Protein AF-A0A959FA44-F1 (afdb_monomer)

Solvent-accessible surface area (backbone atoms only — not comparable to full-atom values): 20453 Å² total; per-residue (Å²): 140,80,89,82,81,86,81,85,83,85,78,83,82,82,79,81,79,80,80,73,91,68,86,68,74,41,77,54,72,76,74,42,82,49,67,48,89,33,44,22,38,38,35,34,28,79,35,39,62,62,26,32,35,39,40,24,34,32,96,46,90,88,53,70,73,75,47,73,38,35,75,45,79,32,32,74,62,56,33,77,45,60,43,25,42,55,52,74,65,75,82,33,57,46,41,34,42,40,43,64,90,64,53,55,48,77,27,68,66,83,58,37,30,62,63,23,59,74,41,52,38,32,27,34,43,80,33,37,28,78,70,50,58,76,77,57,18,27,35,26,38,68,37,72,68,53,45,57,74,22,34,33,66,41,79,70,38,87,72,36,61,92,44,40,71,35,46,30,27,35,38,39,28,36,51,54,86,53,91,47,36,22,39,37,40,33,18,33,74,75,28,89,46,72,67,58,46,29,58,75,74,71,52,90,73,91,47,91,49,40,51,50,24,38,39,36,55,39,72,88,38,74,22,81,28,74,43,78,35,24,37,28,37,44,38,64,66,42,46,58,61,60,61,72,58,49,51,54,50,52,50,57,51,34,46,34,25,60,62,46,49,21,31,63,23,46,50,38,43,89,63,18,43,66,45,48,62,75,39,38,70,58,47,74,75,47,80,65,43,77,41,48,56,67,61,72,53,72,76,58,92,74,82,82,74,82,83,76,90,68,71,57,50,80,40,79,51,61,88,89,58,84,76,48,63,48,23,26,38,36,25,78,58,90,65,95,71,81,73,66,50,32,42,83,46,58,76,50,90,76,54,81,79,32,74,63,55,73,68,109

Sequence (360 aa):
MTKKHLITILFPLLTSAFGIPGLRAQQIPIQSYSVDAGGQVRLTVNSTADHYYLLKIRHQPDADFQLPTSMTLGQAGTTTLTEPMAHYPLEHYQVLEYPVSDPADSDGDGVDDITEYYNMPIQGPLNAAVPVDLNIGTAVIDSFTTFQKLSITKQHVQWSEFLDGKGYVKFIIVDFHTDQPKLYFIDSYAYDLHDDFAKAVGIDYLGDNVKKGQIIYHPTVLSNNGTLGTFTFNYSNGHGQDFEVVQKCYELLAANMPFIRNNLSYFITERNEDEYARDQALFQNSRIPILFETDLFAGIDYWGLNQAEGYGYFHQISLEEIPGARDIVLYETLPNSLPRVGGIMTSVLQTPLSHVNLRA

Nearest PDB structures (foldseek):
  7w52-assembly2_D  TM=3.987E-01  e=4.846E-01  Physarum polycephalum
  7cg5-assembly1_A  TM=4.921E-01  e=5.588E+00  Pseudobacteroides cellulosolvens ATCC 35603 = DSM 2933
  4hl7-assembly1_A  TM=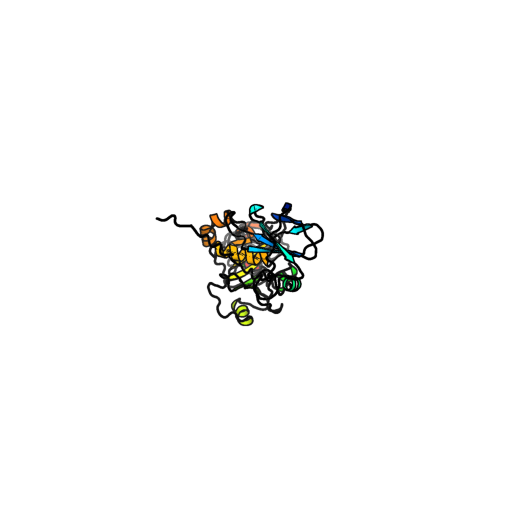3.658E-01  e=7.991E+00  Vibrio cholerae O1 biovar El Tor str. N16961

Structure (mmCIF, N/CA/C/O backbone):
data_AF-A0A959FA44-F1
#
_entry.id   AF-A0A959FA44-F1
#
loop_
_atom_site.group_PDB
_atom_site.id
_atom_site.type_symbol
_atom_site.label_atom_id
_atom_site.label_alt_id
_atom_site.label_comp_id
_atom_site.label_asym_id
_atom_site.label_entity_id
_atom_site.label_seq_id
_atom_site.pdbx_PDB_ins_code
_atom_site.Cartn_x
_atom_site.Cartn_y
_atom_site.Cartn_z
_atom_site.occupancy
_atom_site.B_iso_or_equiv
_atom_site.auth_seq_id
_atom_site.auth_comp_id
_atom_site.auth_asym_id
_atom_site.auth_atom_id
_atom_site.pdbx_PDB_model_num
ATOM 1 N N . MET A 1 1 ? -85.179 2.408 20.988 1.00 37.34 1 MET A N 1
ATOM 2 C CA . MET A 1 1 ? -84.306 1.358 20.411 1.00 37.34 1 MET A CA 1
ATOM 3 C C . MET A 1 1 ? -83.246 2.080 19.593 1.00 37.34 1 MET A C 1
ATOM 5 O O . MET A 1 1 ? -83.638 2.873 18.761 1.00 37.34 1 MET A O 1
ATOM 9 N N . THR A 1 2 ? -81.935 2.010 19.783 1.00 38.38 2 THR A N 1
ATOM 10 C CA . THR A 1 2 ? -81.033 1.197 20.612 1.00 38.38 2 THR A CA 1
ATOM 11 C C . THR A 1 2 ? -79.687 1.931 20.526 1.00 38.38 2 THR A C 1
ATOM 13 O O . THR A 1 2 ? -79.175 2.111 19.422 1.00 38.38 2 THR A O 1
ATOM 16 N N . LYS A 1 3 ? -79.128 2.396 21.651 1.00 35.56 3 LYS A N 1
ATOM 17 C CA . LYS A 1 3 ? -77.753 2.923 21.707 1.00 35.56 3 LYS A CA 1
ATOM 18 C C . LYS A 1 3 ? -76.797 1.727 21.642 1.00 35.56 3 LYS A C 1
ATOM 20 O O . LYS A 1 3 ? -76.846 0.877 22.525 1.00 35.56 3 LYS A O 1
ATOM 25 N N . LYS A 1 4 ? -75.966 1.635 20.600 1.00 40.38 4 LYS A N 1
ATOM 26 C CA . LYS A 1 4 ? -74.879 0.645 20.524 1.00 40.38 4 LYS A CA 1
ATOM 27 C C . LYS A 1 4 ? -73.722 1.116 21.409 1.00 40.38 4 LYS A C 1
ATOM 29 O O . LYS A 1 4 ? -73.229 2.226 21.235 1.00 40.38 4 LYS A O 1
ATOM 34 N N . HIS A 1 5 ? -73.328 0.283 22.366 1.00 38.44 5 HIS A N 1
ATOM 35 C CA . HIS A 1 5 ? -72.112 0.458 23.153 1.00 38.44 5 HIS A CA 1
ATOM 36 C C . HIS A 1 5 ? -70.900 -0.013 22.347 1.00 38.44 5 HIS A C 1
ATOM 38 O O . HIS A 1 5 ? -70.916 -1.092 21.759 1.00 38.44 5 HIS A O 1
ATOM 44 N N . LEU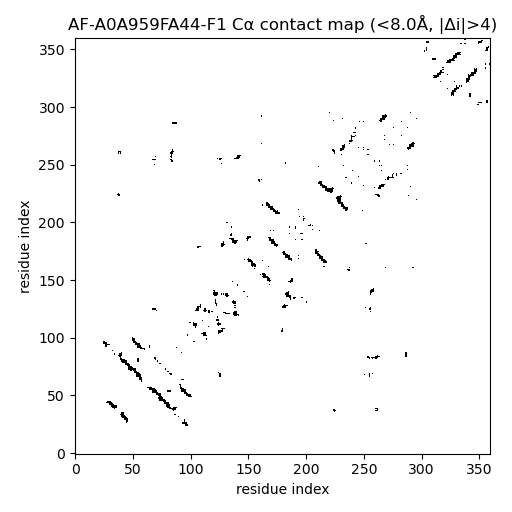 A 1 6 ? -69.874 0.833 22.316 1.00 35.03 6 LEU A N 1
ATOM 45 C CA . LEU A 1 6 ? -68.559 0.554 21.760 1.00 35.03 6 LEU A CA 1
ATOM 46 C C . LEU A 1 6 ? -67.757 -0.187 22.843 1.00 35.03 6 LEU A C 1
ATOM 48 O O . LEU A 1 6 ? -67.523 0.371 23.913 1.00 35.03 6 LEU A O 1
ATOM 52 N N . ILE A 1 7 ? -67.393 -1.445 22.597 1.00 37.88 7 ILE A N 1
ATOM 53 C CA . ILE A 1 7 ? -66.476 -2.206 23.455 1.00 37.88 7 ILE A CA 1
ATOM 54 C C . ILE A 1 7 ? -65.088 -2.091 22.826 1.00 37.88 7 ILE A C 1
ATOM 56 O O . ILE A 1 7 ? -64.843 -2.636 21.752 1.00 37.88 7 ILE A O 1
ATOM 60 N N . THR A 1 8 ? -64.193 -1.367 23.491 1.00 35.28 8 THR A N 1
ATOM 61 C CA . THR A 1 8 ? -62.767 -1.308 23.159 1.00 35.28 8 THR A CA 1
ATOM 62 C C . THR A 1 8 ? -62.079 -2.519 23.787 1.00 35.28 8 THR A C 1
ATOM 64 O O . THR A 1 8 ? -61.961 -2.591 25.008 1.00 35.28 8 THR A O 1
ATOM 67 N N . ILE A 1 9 ? -61.638 -3.477 22.969 1.00 38.91 9 ILE A N 1
ATOM 68 C CA . ILE A 1 9 ? -60.758 -4.571 23.404 1.00 38.91 9 ILE A CA 1
ATOM 69 C C . ILE A 1 9 ? -59.320 -4.123 23.138 1.00 38.91 9 ILE A C 1
ATOM 71 O O . ILE A 1 9 ? -58.907 -3.983 21.990 1.00 38.91 9 ILE A O 1
ATOM 75 N N . LEU A 1 10 ? -58.581 -3.860 24.214 1.00 34.91 10 LEU A N 1
ATOM 76 C CA . LEU A 1 10 ? -57.154 -3.557 24.189 1.00 34.91 10 LEU A CA 1
ATOM 77 C C . LEU A 1 10 ? -56.384 -4.888 24.120 1.00 34.91 10 LEU A C 1
ATOM 79 O O . LEU A 1 10 ? -56.443 -5.680 25.059 1.00 34.91 10 LEU A O 1
ATOM 83 N N . PHE A 1 11 ? -55.690 -5.150 23.014 1.00 33.44 11 PHE A N 1
ATOM 84 C CA . PHE A 1 11 ? -54.757 -6.274 22.886 1.00 33.44 11 PHE A CA 1
ATOM 85 C C . PHE A 1 11 ? -53.369 -5.809 23.358 1.00 33.44 11 PHE A C 1
ATOM 87 O O . PHE A 1 11 ? -52.845 -4.857 22.777 1.00 33.44 11 PHE A O 1
ATOM 94 N N . PRO A 1 12 ? -52.740 -6.426 24.375 1.00 38.56 12 PRO A N 1
ATOM 95 C CA . PRO A 1 12 ? -51.340 -6.161 24.659 1.00 38.56 12 PRO A CA 1
ATOM 96 C C . PRO A 1 12 ? -50.495 -6.924 23.634 1.00 38.56 12 PRO A C 1
ATOM 98 O O . PRO A 1 12 ? -50.515 -8.154 23.579 1.00 38.56 12 PRO A O 1
ATOM 101 N N . LEU A 1 13 ? -49.772 -6.186 22.792 1.00 36.34 13 LEU A N 1
ATOM 102 C CA . LEU A 1 13 ? -48.763 -6.747 21.903 1.00 36.34 13 LEU A CA 1
ATOM 103 C C . LEU A 1 13 ? -47.556 -7.143 22.769 1.00 36.34 13 LEU A C 1
ATOM 105 O O . LEU A 1 13 ? -46.791 -6.290 23.215 1.00 36.34 13 LEU A O 1
ATOM 109 N N . LEU A 1 14 ? -47.426 -8.435 23.063 1.00 38.50 14 LEU A N 1
ATOM 110 C CA . LEU A 1 14 ? -46.250 -8.998 23.719 1.00 38.50 14 LEU A CA 1
ATOM 111 C C . LEU A 1 14 ? -45.116 -9.052 22.680 1.00 38.50 14 LEU A C 1
ATOM 113 O O . LEU A 1 14 ? -45.029 -9.992 21.894 1.00 38.50 14 LEU A O 1
ATOM 117 N N . THR A 1 15 ? -44.263 -8.029 22.623 1.00 39.91 15 THR A N 1
ATOM 118 C CA . THR A 1 15 ? -43.017 -8.097 21.848 1.00 39.91 15 THR A CA 1
ATOM 119 C C . THR A 1 15 ? -41.986 -8.880 22.651 1.00 39.91 15 THR A C 1
ATOM 121 O O . THR A 1 15 ? -41.357 -8.353 23.567 1.00 39.91 15 THR A O 1
ATOM 124 N N . SER A 1 16 ? -41.825 -10.158 22.320 1.00 38.81 16 SER A N 1
ATOM 125 C CA . SER A 1 16 ? -40.693 -10.974 22.750 1.00 38.81 16 SER A CA 1
ATOM 126 C C . SER A 1 16 ? -39.418 -10.457 22.081 1.00 38.81 16 SER A C 1
ATOM 128 O O . SER A 1 16 ? -39.166 -10.741 20.910 1.00 38.81 16 SER A O 1
ATOM 130 N N . ALA A 1 17 ? -38.621 -9.687 22.819 1.00 43.84 17 ALA A N 1
ATOM 131 C CA . ALA A 1 17 ? -37.248 -9.380 22.449 1.00 43.84 17 ALA A CA 1
ATOM 132 C C . ALA A 1 17 ? -36.395 -10.642 22.651 1.00 43.84 17 ALA A C 1
ATOM 134 O O . ALA A 1 17 ? -36.001 -10.964 23.770 1.00 43.84 17 ALA A O 1
ATOM 135 N N . PHE A 1 18 ? -36.133 -11.378 21.571 1.00 42.75 18 PHE A N 1
ATOM 136 C CA . PHE A 1 18 ? -35.008 -12.308 21.535 1.00 42.75 18 PHE A CA 1
ATOM 137 C C . PHE A 1 18 ? -33.734 -11.472 21.396 1.00 42.75 18 PHE A C 1
ATOM 139 O O . PHE A 1 18 ? -33.421 -10.968 20.320 1.00 42.75 18 PHE A O 1
ATOM 146 N N . GLY A 1 19 ? -33.038 -11.269 22.514 1.00 35.12 19 GLY A N 1
ATOM 147 C CA . GLY A 1 19 ? -31.695 -10.707 22.527 1.00 35.12 19 GLY A CA 1
ATOM 148 C C . GLY A 1 19 ? -30.698 -11.745 22.023 1.00 35.12 19 GLY A C 1
ATOM 149 O O . GLY A 1 19 ? -30.486 -12.762 22.677 1.00 35.12 19 GLY A O 1
ATOM 150 N N . ILE A 1 20 ? -30.094 -11.480 20.868 1.00 40.88 20 ILE A N 1
ATOM 151 C CA . ILE A 1 20 ? -28.806 -12.060 20.486 1.00 40.88 20 ILE A CA 1
ATOM 152 C C . ILE A 1 20 ? -27.756 -11.108 21.074 1.00 40.88 20 ILE A C 1
ATOM 154 O O . ILE A 1 20 ? -27.718 -9.953 20.641 1.00 40.88 20 ILE A O 1
ATOM 158 N N . PRO A 1 21 ? -26.933 -11.507 22.059 1.00 41.16 21 PRO A N 1
ATOM 159 C CA . PRO A 1 21 ? -25.843 -10.673 22.534 1.00 41.16 21 PRO A CA 1
ATOM 160 C C . PRO A 1 21 ? -24.657 -10.866 21.584 1.00 41.16 21 PRO A C 1
ATOM 162 O O . PRO A 1 21 ? -23.680 -11.512 21.925 1.00 41.16 21 PRO A O 1
ATOM 165 N N . GLY A 1 22 ? -24.779 -10.363 20.357 1.00 44.56 22 GLY A N 1
ATOM 166 C CA . GLY A 1 22 ? -23.610 -9.993 19.570 1.00 44.56 22 GLY A CA 1
ATOM 167 C C . GLY A 1 22 ? -23.375 -8.525 19.873 1.00 44.56 22 GLY A C 1
ATOM 168 O O . GLY A 1 22 ? -24.165 -7.687 19.426 1.00 44.56 22 GLY A O 1
ATOM 169 N N . LEU A 1 23 ? -22.393 -8.217 20.719 1.00 53.59 23 LEU A N 1
ATOM 170 C CA . LEU A 1 23 ? -22.003 -6.835 20.973 1.00 53.59 23 LEU A CA 1
ATOM 171 C C . LEU A 1 23 ? -21.582 -6.232 19.632 1.00 53.59 23 LEU A C 1
ATOM 173 O O . LEU A 1 23 ? -20.620 -6.657 19.004 1.00 53.59 23 LEU A O 1
ATOM 177 N N . ARG A 1 24 ? -22.397 -5.297 19.144 1.00 62.66 24 ARG A N 1
ATOM 178 C CA . ARG A 1 24 ? -22.134 -4.585 17.899 1.00 62.66 24 ARG A CA 1
ATOM 179 C C . ARG A 1 24 ? -20.965 -3.644 18.130 1.00 62.66 24 ARG A C 1
ATOM 181 O O . ARG A 1 24 ? -20.962 -2.950 19.144 1.00 62.66 24 ARG A O 1
ATOM 188 N N . ALA A 1 25 ? -20.051 -3.593 17.164 1.00 79.75 25 ALA A N 1
ATOM 189 C CA . ALA A 1 25 ? -19.050 -2.543 17.027 1.00 79.75 25 ALA A CA 1
ATOM 190 C C . ALA A 1 25 ? -19.606 -1.192 17.499 1.00 79.75 25 ALA A C 1
ATOM 192 O O . ALA A 1 25 ? -20.664 -0.756 17.021 1.00 79.75 25 ALA A O 1
ATOM 193 N N . GLN A 1 26 ? -18.930 -0.538 18.441 1.00 89.12 26 GLN A N 1
ATOM 194 C CA . GLN A 1 26 ? -19.386 0.752 18.942 1.00 89.12 26 GLN A CA 1
ATOM 195 C C . GLN A 1 26 ? -18.685 1.864 18.168 1.00 89.12 26 GLN A C 1
ATOM 197 O O . GLN A 1 26 ? -17.468 2.011 18.238 1.00 89.12 26 GLN A O 1
ATOM 202 N N . GLN A 1 27 ? -19.447 2.683 17.438 1.00 95.56 27 GLN A N 1
ATOM 203 C CA . GLN A 1 27 ? -18.886 3.915 16.892 1.00 95.56 27 GLN A CA 1
ATOM 204 C C . GLN A 1 27 ? -18.549 4.870 18.040 1.00 95.56 27 GLN A C 1
ATOM 206 O O . GLN A 1 27 ? -19.412 5.186 18.865 1.00 95.56 27 GLN A O 1
ATOM 211 N N . ILE A 1 28 ? -17.317 5.376 18.047 1.00 97.19 28 ILE A N 1
ATOM 212 C CA . ILE A 1 28 ? -16.846 6.332 19.051 1.00 97.19 28 ILE A CA 1
ATOM 213 C C . ILE A 1 28 ? -16.530 7.701 18.432 1.00 97.19 28 ILE A C 1
ATOM 215 O O . ILE A 1 28 ? -16.162 7.794 17.258 1.00 97.19 28 ILE A O 1
ATOM 219 N N . PRO A 1 29 ? -16.683 8.797 19.197 1.00 97.81 29 PRO A N 1
ATOM 220 C CA . PRO A 1 29 ? -16.406 10.137 18.699 1.00 97.81 29 PRO A CA 1
ATOM 221 C C . PRO A 1 29 ? -14.902 10.408 18.564 1.00 97.81 29 PRO A C 1
ATOM 223 O O . PRO A 1 29 ? -14.131 10.232 19.513 1.00 97.81 29 PRO A O 1
ATOM 226 N N . ILE A 1 30 ? -14.513 10.949 17.408 1.00 98.56 30 ILE A N 1
ATOM 227 C CA . ILE A 1 30 ? -13.183 11.515 17.164 1.00 98.56 30 ILE A CA 1
ATOM 228 C C . ILE A 1 30 ? -13.047 12.818 17.968 1.00 98.56 30 ILE A C 1
ATOM 230 O O . ILE A 1 30 ? -13.820 13.753 17.774 1.00 98.56 30 ILE A O 1
ATOM 234 N N . GLN A 1 31 ? -12.068 12.879 18.873 1.00 98.38 31 GLN A N 1
ATOM 235 C CA . GLN A 1 31 ? -11.817 14.033 19.749 1.00 98.38 31 GLN A CA 1
ATOM 236 C C . GLN A 1 31 ? -11.011 15.129 19.050 1.00 98.38 31 GLN A C 1
ATOM 238 O O . GLN A 1 31 ? -11.236 16.316 19.275 1.00 98.38 31 GLN A O 1
ATOM 243 N N . SER A 1 32 ? -10.051 14.738 18.211 1.00 98.38 32 SER A N 1
ATOM 244 C CA . SER A 1 32 ? -9.231 15.678 17.448 1.00 98.38 32 SER A CA 1
ATOM 245 C C . SER A 1 32 ? -8.848 15.108 16.095 1.00 98.38 32 SER A C 1
ATOM 247 O O . SER A 1 32 ? -8.597 13.910 15.980 1.00 98.38 32 SER A O 1
ATOM 249 N N . TYR A 1 33 ? -8.702 16.001 15.123 1.00 98.69 33 TYR A N 1
ATOM 250 C CA . TYR A 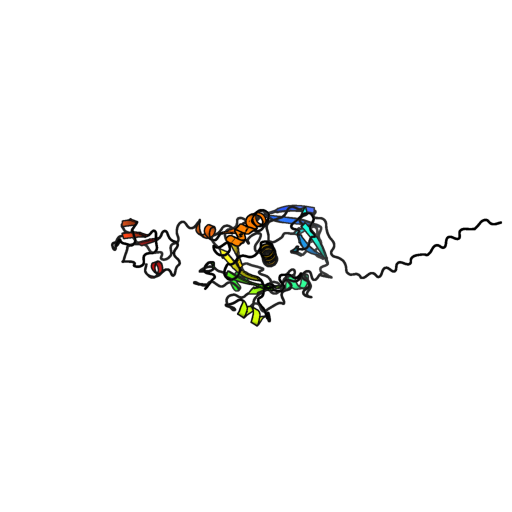1 33 ? -8.196 15.726 13.787 1.00 98.69 33 TYR A CA 1
ATOM 251 C C . TYR A 1 33 ? -6.966 16.595 13.530 1.00 98.69 33 TYR A C 1
ATOM 253 O O . TYR A 1 33 ? -7.005 17.810 13.739 1.00 98.69 33 TYR A O 1
ATOM 261 N N . SER A 1 34 ? -5.887 15.986 13.060 1.00 98.69 34 SER A N 1
ATOM 262 C CA . SER A 1 34 ? -4.752 16.693 12.476 1.00 98.69 34 SER A CA 1
ATOM 263 C C . SER A 1 34 ? -4.113 15.854 11.373 1.00 98.69 34 SER A C 1
ATOM 265 O O . SER A 1 34 ? -4.466 14.693 11.175 1.00 98.69 34 SER A O 1
ATOM 267 N N . VAL A 1 35 ? -3.191 16.457 10.629 1.00 98.38 35 VAL A N 1
ATOM 268 C CA . VAL A 1 35 ? -2.411 15.795 9.580 1.00 98.38 35 VAL A CA 1
ATOM 269 C C . VAL A 1 35 ? -0.947 15.867 9.991 1.00 98.38 35 VAL A C 1
ATOM 271 O O . VAL A 1 35 ? -0.487 16.921 10.438 1.00 98.38 35 VAL A O 1
ATOM 274 N N . ASP A 1 36 ? -0.229 14.750 9.907 1.00 97.12 36 ASP A N 1
ATOM 275 C CA . ASP A 1 36 ? 1.196 14.725 10.225 1.00 97.12 36 ASP A CA 1
ATOM 276 C C . ASP A 1 36 ? 2.074 15.208 9.059 1.00 97.12 36 ASP A C 1
ATOM 278 O O . ASP A 1 36 ? 1.601 15.507 7.964 1.00 97.12 36 ASP A O 1
ATOM 282 N N . ALA A 1 37 ? 3.385 15.305 9.298 1.00 93.69 37 ALA A N 1
ATOM 283 C CA . ALA A 1 37 ? 4.336 15.780 8.293 1.00 93.69 37 ALA A CA 1
ATOM 284 C C . ALA A 1 37 ? 4.424 14.880 7.044 1.00 93.69 37 ALA A C 1
ATOM 286 O O . ALA A 1 37 ? 4.897 15.344 6.013 1.00 93.69 37 ALA A O 1
ATOM 287 N N . GLY A 1 38 ? 3.980 13.620 7.133 1.00 92.50 38 GLY A N 1
ATOM 288 C CA . GLY A 1 38 ? 3.923 12.687 6.009 1.00 92.50 38 GLY A CA 1
ATOM 289 C C . GLY A 1 38 ? 2.604 12.739 5.235 1.00 92.50 38 GLY A C 1
ATOM 290 O O . GLY A 1 38 ? 2.431 11.984 4.281 1.00 92.50 38 GLY A O 1
ATOM 291 N N . GLY A 1 39 ? 1.667 13.607 5.629 1.00 96.81 39 GLY A N 1
ATOM 292 C CA . GLY A 1 39 ? 0.360 13.753 4.987 1.00 96.81 39 GLY A CA 1
ATOM 293 C C . GLY A 1 39 ? -0.698 12.757 5.470 1.00 96.81 39 GLY A C 1
ATOM 294 O O . GLY A 1 39 ? -1.798 12.741 4.911 1.00 96.81 39 GLY A O 1
ATOM 295 N N . GLN A 1 40 ? -0.399 11.956 6.497 1.00 98.00 40 GLN A N 1
ATOM 296 C CA . GLN A 1 40 ? -1.331 10.985 7.068 1.00 98.00 40 GLN A CA 1
ATOM 297 C C . GLN A 1 40 ? -2.217 11.635 8.130 1.00 98.00 40 GLN A C 1
ATOM 299 O O . GLN A 1 40 ? -1.811 12.565 8.834 1.00 98.00 40 GLN A O 1
ATOM 304 N N . VAL A 1 41 ? -3.429 11.108 8.287 1.00 98.56 41 VAL A N 1
ATOM 305 C CA . VAL A 1 41 ? -4.350 11.561 9.330 1.00 98.56 41 VAL A CA 1
ATOM 306 C C . VAL A 1 41 ? -3.855 11.167 10.724 1.00 98.56 41 VAL A C 1
ATOM 308 O O . VAL A 1 41 ? -3.255 10.110 10.920 1.00 98.56 41 VAL A O 1
ATOM 311 N N . ARG A 1 42 ? -4.135 12.005 11.718 1.00 98.62 42 ARG A N 1
ATOM 312 C CA . ARG A 1 42 ? -3.940 11.744 13.145 1.00 98.62 42 ARG A CA 1
ATOM 313 C C . ARG A 1 42 ? -5.259 12.019 13.854 1.00 98.62 42 ARG A C 1
ATOM 315 O O . ARG A 1 42 ? -5.648 13.173 14.045 1.00 98.62 42 ARG A O 1
ATOM 322 N N . LEU A 1 43 ? -5.950 10.951 14.232 1.00 98.81 43 LEU A N 1
ATOM 323 C CA . LEU A 1 43 ? -7.226 11.021 14.937 1.00 98.81 43 LEU A CA 1
ATOM 324 C C . LEU A 1 43 ? -7.009 10.641 16.393 1.00 98.81 43 LEU A C 1
ATOM 326 O O . LEU A 1 43 ? -6.513 9.555 16.664 1.00 98.81 43 LEU A O 1
ATOM 330 N N . THR A 1 44 ? -7.383 11.498 17.337 1.00 98.69 44 THR A N 1
ATOM 331 C CA . THR A 1 44 ? -7.359 11.118 18.758 1.00 98.69 44 THR A CA 1
ATOM 332 C C . THR A 1 44 ? -8.746 10.681 19.185 1.00 98.69 44 THR A C 1
ATOM 334 O O . THR A 1 44 ? -9.722 11.386 18.927 1.00 98.69 44 THR A O 1
ATOM 337 N N . VAL A 1 45 ? -8.829 9.548 19.873 1.00 98.62 45 VAL A N 1
ATOM 338 C CA . VAL A 1 45 ? -10.060 9.024 20.470 1.00 98.62 45 VAL A CA 1
ATOM 339 C C . VAL A 1 45 ? -9.849 8.755 21.954 1.00 98.62 45 VAL A C 1
ATOM 341 O O . VAL A 1 45 ? -8.721 8.509 22.384 1.00 98.62 45 VAL A O 1
ATOM 344 N N . ASN A 1 46 ? -10.926 8.808 22.740 1.00 98.25 46 ASN A N 1
ATOM 345 C CA . ASN A 1 46 ? -10.892 8.267 24.099 1.00 98.25 46 ASN A CA 1
ATOM 346 C C . ASN A 1 46 ? -10.720 6.752 24.011 1.00 98.25 46 ASN A C 1
ATOM 348 O O . ASN A 1 46 ? -11.311 6.132 23.131 1.00 98.25 46 ASN A O 1
ATOM 352 N N . SER A 1 47 ? -9.908 6.179 24.893 1.00 98.00 47 SER A N 1
ATOM 353 C CA . SER A 1 47 ? -9.538 4.773 24.794 1.00 98.00 47 SER A CA 1
ATOM 354 C C . SER A 1 47 ? -9.166 4.129 26.123 1.00 98.00 47 SER A C 1
ATOM 356 O O . SER A 1 47 ? -8.734 4.788 27.076 1.00 98.00 47 SER A O 1
ATOM 358 N N . THR A 1 48 ? -9.250 2.802 26.152 1.00 98.00 48 THR A N 1
ATOM 359 C CA . THR A 1 48 ? -8.637 1.950 27.179 1.00 98.00 48 THR A CA 1
ATOM 360 C C . THR A 1 48 ? -7.721 0.909 26.537 1.00 98.00 48 THR A C 1
ATOM 362 O O . THR A 1 48 ? -7.763 0.710 25.326 1.00 98.00 48 THR A O 1
ATOM 365 N N . ALA A 1 49 ? -6.895 0.244 27.351 1.00 98.00 49 ALA A N 1
ATOM 366 C CA . ALA A 1 49 ? -6.052 -0.867 26.898 1.00 98.00 49 ALA A CA 1
ATOM 367 C C . ALA A 1 49 ? -6.833 -2.177 26.664 1.00 98.00 49 ALA A C 1
ATOM 369 O O . ALA A 1 49 ? -6.290 -3.113 26.092 1.00 98.00 49 ALA A O 1
ATOM 370 N N . ASP A 1 50 ? -8.099 -2.235 27.087 1.00 97.94 50 ASP A N 1
ATOM 371 C CA . ASP A 1 50 ? -8.965 -3.412 26.937 1.00 97.94 50 ASP A CA 1
ATOM 372 C C . ASP A 1 50 ? -9.705 -3.431 25.590 1.00 97.94 50 ASP A C 1
ATOM 374 O O . ASP A 1 50 ? -10.505 -4.331 25.341 1.00 97.94 50 ASP A O 1
ATOM 378 N N . HIS A 1 51 ? -9.463 -2.436 24.731 1.00 98.38 51 HIS A N 1
ATOM 379 C CA . HIS A 1 51 ? -10.107 -2.289 23.430 1.00 98.38 51 HIS A CA 1
ATOM 380 C C . HIS A 1 51 ? -9.082 -2.061 22.323 1.00 98.38 51 HIS A C 1
ATOM 382 O O . HIS A 1 51 ? -7.980 -1.557 22.552 1.00 98.38 51 HIS A O 1
ATOM 388 N N . TYR A 1 52 ? -9.486 -2.382 21.103 1.00 98.44 52 TYR A N 1
ATOM 389 C CA . TYR A 1 52 ? -8.809 -1.986 19.880 1.00 98.44 52 TYR A CA 1
ATOM 390 C C . TYR A 1 52 ? -9.789 -1.248 18.968 1.00 98.44 52 TYR A C 1
ATOM 392 O O . TYR A 1 52 ? -11.006 -1.278 19.168 1.00 98.44 52 TYR A O 1
ATOM 400 N N . TYR A 1 53 ? -9.237 -0.540 17.989 1.00 98.56 53 TYR A N 1
ATOM 401 C CA . TYR A 1 53 ? -10.000 0.364 17.143 1.00 98.56 53 TYR A CA 1
ATOM 402 C C . TYR A 1 53 ? -9.728 0.070 15.681 1.00 98.56 53 TYR A C 1
ATOM 404 O O . TYR A 1 53 ? -8.570 -0.064 15.281 1.00 98.56 53 TYR A O 1
ATOM 412 N N . LEU A 1 54 ? -10.795 0.043 14.891 1.00 98.31 54 LEU A N 1
ATOM 413 C CA . LEU A 1 54 ? -10.716 0.041 13.440 1.00 98.31 54 LEU A CA 1
ATOM 414 C C . LEU A 1 54 ? -11.027 1.432 12.919 1.00 98.31 54 LEU A C 1
ATOM 416 O O . LEU A 1 54 ? -12.048 2.036 13.270 1.00 98.31 54 LEU A O 1
ATOM 420 N N . LEU A 1 55 ? -10.152 1.922 12.052 1.00 98.50 55 LEU A N 1
ATOM 421 C CA . LEU A 1 55 ? -10.397 3.123 11.277 1.00 98.50 55 LEU A CA 1
ATOM 422 C C . LEU A 1 55 ? -11.025 2.720 9.947 1.00 98.50 55 LEU A C 1
ATOM 424 O O . LEU A 1 55 ? -10.427 1.961 9.185 1.00 98.50 55 LEU A O 1
ATOM 428 N N . LYS A 1 56 ? -12.223 3.234 9.671 1.00 97.88 56 LYS A N 1
ATOM 429 C CA . LYS A 1 56 ? -12.907 3.071 8.390 1.00 97.88 56 LYS A CA 1
ATOM 430 C C . LYS A 1 56 ? -12.991 4.392 7.646 1.00 97.88 56 LYS A C 1
ATOM 432 O O . LYS A 1 56 ? -13.147 5.449 8.266 1.00 97.88 56 LYS A O 1
ATOM 437 N N . ILE A 1 57 ? -12.963 4.311 6.320 1.00 97.06 57 ILE A N 1
ATOM 438 C CA . ILE A 1 57 ? -13.131 5.455 5.429 1.00 97.06 57 ILE A CA 1
ATOM 439 C C . ILE A 1 57 ? -14.314 5.287 4.479 1.00 97.06 57 ILE A C 1
ATOM 441 O O . ILE A 1 57 ? -14.849 4.193 4.280 1.00 97.06 57 ILE A O 1
ATOM 445 N N . ARG A 1 58 ? -14.697 6.409 3.873 1.00 96.12 58 ARG A N 1
ATOM 446 C CA . ARG A 1 58 ? -15.584 6.497 2.710 1.00 96.12 58 ARG A CA 1
ATOM 447 C C . ARG A 1 58 ? -15.013 7.502 1.716 1.00 96.12 58 ARG A C 1
ATOM 449 O O . ARG A 1 58 ? -14.437 8.505 2.127 1.00 96.12 58 ARG A O 1
ATOM 456 N N . HIS A 1 59 ? -15.190 7.286 0.417 1.00 94.69 59 HIS A N 1
ATOM 457 C CA . HIS A 1 59 ? -14.670 8.227 -0.590 1.00 94.69 59 HIS A CA 1
ATOM 458 C C . HIS A 1 59 ? -15.568 9.440 -0.806 1.00 94.69 59 HIS A C 1
ATOM 460 O O . HIS A 1 59 ? -15.074 10.494 -1.187 1.00 94.69 59 HIS A O 1
ATOM 466 N N . GLN A 1 60 ? -16.874 9.295 -0.569 1.00 92.50 60 GLN A N 1
ATOM 467 C CA . GLN A 1 60 ? -17.869 10.347 -0.770 1.00 92.50 60 GLN A CA 1
ATOM 468 C C . GLN A 1 60 ? -18.632 10.612 0.537 1.00 92.50 60 GLN A C 1
ATOM 470 O O . GLN A 1 60 ? -18.921 9.651 1.256 1.00 92.50 60 GLN A O 1
ATOM 475 N N . PRO A 1 61 ? -19.007 11.868 0.849 1.00 89.25 61 PRO A N 1
ATOM 476 C CA . PRO A 1 61 ? -19.702 12.212 2.096 1.00 89.25 61 PRO A CA 1
ATOM 477 C C . PRO A 1 61 ? -21.053 11.517 2.310 1.00 89.25 61 PRO A C 1
ATOM 479 O O . PRO A 1 61 ? -21.498 11.396 3.450 1.00 89.25 61 PRO A O 1
ATOM 482 N N . ASP A 1 62 ? -21.693 11.044 1.242 1.00 91.12 62 ASP A N 1
ATOM 483 C CA . ASP A 1 62 ? -22.991 10.357 1.301 1.00 91.12 62 ASP A CA 1
ATOM 484 C C . ASP A 1 62 ? -22.868 8.826 1.201 1.00 91.12 62 ASP A C 1
ATOM 486 O O . ASP A 1 62 ? -23.875 8.122 1.232 1.00 91.12 62 ASP A O 1
ATOM 490 N N . ALA A 1 63 ? -21.646 8.298 1.080 1.00 93.44 63 ALA A N 1
ATOM 491 C CA . ALA A 1 63 ? -21.399 6.863 1.018 1.00 93.44 63 ALA A CA 1
ATOM 492 C C . ALA A 1 63 ? -21.303 6.229 2.416 1.00 93.44 63 ALA A C 1
ATOM 494 O O . ALA A 1 63 ? -20.996 6.892 3.417 1.00 93.44 63 ALA A O 1
ATOM 495 N N . ASP A 1 64 ? -21.519 4.916 2.458 1.00 93.56 64 ASP A N 1
ATOM 496 C CA . ASP A 1 64 ? -21.306 4.101 3.649 1.00 93.56 64 ASP A CA 1
ATOM 497 C C . ASP A 1 64 ? -19.809 3.957 3.966 1.00 93.56 64 ASP A C 1
ATOM 499 O O . ASP A 1 64 ? -18.956 3.901 3.077 1.00 93.56 64 ASP A O 1
ATOM 503 N N . PHE A 1 65 ? -19.484 3.835 5.253 1.00 94.00 65 PHE A N 1
ATOM 504 C CA . PHE A 1 65 ? -18.136 3.513 5.722 1.00 94.00 65 PHE A CA 1
ATOM 505 C C . PHE A 1 65 ? -17.860 2.023 5.538 1.00 94.00 65 PHE A C 1
ATOM 507 O O . PHE A 1 65 ? -18.050 1.217 6.453 1.00 94.00 65 PHE A O 1
ATOM 514 N N . GLN A 1 66 ? -17.447 1.639 4.336 1.00 87.12 66 GLN A N 1
ATOM 515 C CA . GLN A 1 66 ? -17.238 0.233 3.995 1.00 87.12 66 GLN A CA 1
ATOM 516 C C . GLN A 1 66 ? -15.792 -0.213 4.207 1.00 87.12 66 GLN A C 1
ATOM 518 O 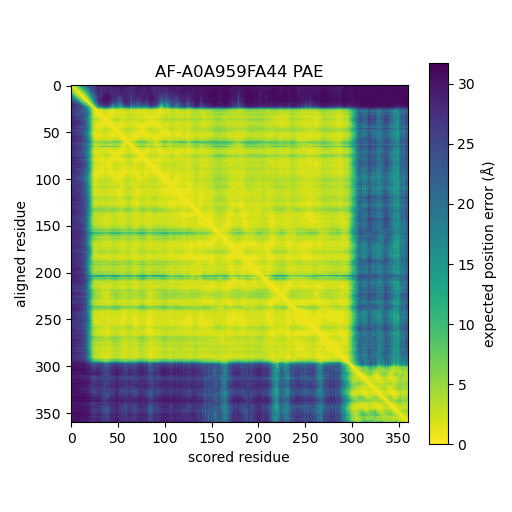O . GLN A 1 66 ? -15.587 -1.341 4.641 1.00 87.12 66 GLN A O 1
ATOM 523 N N . LEU A 1 67 ? -14.817 0.680 4.031 1.00 92.81 67 LEU A N 1
ATOM 524 C CA . LEU A 1 67 ? -13.409 0.309 3.887 1.00 92.81 67 LEU A CA 1
ATOM 525 C C . LEU A 1 67 ? -12.630 0.477 5.195 1.00 92.81 67 LEU A C 1
ATOM 527 O O . LEU A 1 67 ? -12.373 1.620 5.583 1.00 92.81 67 LEU A O 1
ATOM 531 N N . PRO A 1 68 ? -12.251 -0.607 5.893 1.00 95.75 68 PRO A N 1
ATOM 532 C CA . PRO A 1 68 ? -11.282 -0.512 6.972 1.00 95.75 68 PRO A CA 1
ATOM 533 C C . PRO A 1 68 ? -9.886 -0.237 6.396 1.00 95.75 68 PRO A C 1
ATOM 535 O O . PRO A 1 68 ? -9.466 -0.855 5.423 1.00 95.75 68 PRO A O 1
ATOM 538 N N . THR A 1 69 ? -9.165 0.712 6.985 1.00 97.06 69 THR A N 1
ATOM 539 C CA . THR A 1 69 ? -7.837 1.136 6.508 1.00 97.06 69 THR A CA 1
ATOM 540 C C . THR A 1 69 ? -6.717 0.803 7.477 1.00 97.06 69 THR A C 1
ATOM 542 O O . THR A 1 69 ? -5.553 0.775 7.082 1.00 97.06 69 THR A O 1
ATOM 545 N N . SER A 1 70 ? -7.044 0.626 8.756 1.00 98.00 70 SER A N 1
ATOM 546 C CA . SER A 1 70 ? -6.080 0.274 9.794 1.00 98.00 70 SER A CA 1
ATOM 547 C C . SER A 1 70 ? -6.767 -0.224 11.063 1.00 98.00 70 SER A C 1
ATOM 549 O O . SER A 1 70 ? -7.918 0.115 11.354 1.00 98.00 70 SER A O 1
ATOM 551 N N . MET A 1 71 ? -6.001 -0.987 11.838 1.00 98.12 71 MET A N 1
ATOM 552 C CA . MET A 1 71 ? -6.303 -1.394 13.205 1.00 98.12 71 MET A CA 1
ATOM 553 C C . MET A 1 71 ? -5.286 -0.760 14.159 1.00 98.12 71 MET A C 1
ATOM 555 O O . MET A 1 71 ? -4.119 -0.572 13.813 1.00 98.12 71 MET A O 1
ATOM 559 N N . THR A 1 72 ? -5.700 -0.407 15.374 1.00 98.50 72 THR A N 1
ATOM 560 C CA . THR A 1 72 ? -4.792 0.090 16.418 1.00 98.50 72 THR A CA 1
ATOM 561 C C . THR A 1 72 ? -5.218 -0.426 17.786 1.00 98.50 72 THR A C 1
ATOM 563 O O . THR A 1 72 ? -6.374 -0.268 18.177 1.00 98.50 72 THR A O 1
ATOM 566 N N . LEU A 1 73 ? -4.281 -1.012 18.535 1.00 98.56 73 LEU A N 1
ATOM 567 C CA . LEU A 1 73 ? -4.507 -1.394 19.930 1.00 98.56 73 LEU A CA 1
ATOM 568 C C . LEU A 1 73 ? -4.637 -0.152 20.815 1.00 98.56 73 LEU A C 1
ATOM 570 O O . LEU A 1 73 ? -3.899 0.823 20.659 1.00 98.56 73 LEU A O 1
ATOM 574 N N . GLY A 1 74 ? -5.569 -0.196 21.759 1.00 98.25 74 GLY A N 1
ATOM 575 C CA . GLY A 1 74 ? -5.807 0.902 22.674 1.00 98.25 74 GLY A CA 1
ATOM 576 C C . GLY A 1 74 ? -4.761 1.060 23.764 1.00 98.25 74 GLY A C 1
ATOM 577 O O . GLY A 1 74 ? -4.080 0.123 24.174 1.00 98.25 74 GLY A O 1
ATOM 578 N N . GLN A 1 75 ? -4.684 2.279 24.288 1.00 98.00 75 GLN A N 1
ATOM 579 C CA . GLN A 1 75 ? -3.957 2.601 25.513 1.00 98.00 75 GLN A CA 1
ATOM 580 C C . GLN A 1 75 ? -4.852 3.369 26.491 1.00 98.00 75 GLN A C 1
ATOM 582 O O . GLN A 1 75 ? -5.919 3.868 26.130 1.00 98.00 75 GLN A O 1
ATOM 587 N N . ALA A 1 76 ? -4.430 3.472 27.752 1.00 98.00 76 ALA A N 1
ATOM 588 C CA . ALA A 1 76 ? -5.195 4.181 28.773 1.00 98.00 76 ALA A CA 1
ATOM 589 C C . ALA A 1 76 ? -5.359 5.678 28.442 1.00 98.00 76 ALA A C 1
ATOM 591 O O . ALA A 1 76 ? -4.386 6.379 28.159 1.00 98.00 76 ALA A O 1
ATOM 592 N N . GLY A 1 77 ? -6.592 6.179 28.541 1.00 97.94 77 GLY A N 1
ATOM 593 C CA . GLY A 1 77 ? -6.926 7.586 28.342 1.00 97.94 77 GLY A CA 1
ATOM 594 C C . GLY A 1 77 ? -7.289 7.882 26.894 1.00 97.94 77 GLY A C 1
ATOM 595 O O . GLY A 1 77 ? -8.469 7.968 26.569 1.00 97.94 77 GLY A O 1
ATOM 596 N N . THR A 1 78 ? -6.286 8.062 26.035 1.00 98.31 78 THR A N 1
ATOM 597 C CA . THR A 1 78 ? -6.497 8.407 24.622 1.00 98.31 78 THR A CA 1
ATOM 598 C C . THR A 1 78 ? -5.519 7.693 23.702 1.00 98.31 78 THR A C 1
ATOM 600 O O . THR A 1 78 ? -4.334 7.598 24.026 1.00 98.31 78 THR A O 1
ATOM 603 N N . THR A 1 79 ? -5.984 7.286 22.523 1.00 98.62 79 THR A N 1
ATOM 604 C CA . THR A 1 79 ? -5.182 6.632 21.478 1.00 98.62 79 THR A CA 1
ATOM 605 C C . THR A 1 79 ? -5.184 7.503 20.229 1.00 98.62 79 THR A C 1
ATOM 607 O O . THR A 1 79 ? -6.208 8.096 19.887 1.00 98.62 79 THR A O 1
ATOM 610 N N . THR A 1 80 ? -4.037 7.598 19.554 1.00 98.56 80 THR A N 1
ATOM 611 C CA . THR A 1 80 ? -3.940 8.243 18.241 1.00 98.56 80 THR A CA 1
ATOM 612 C C . THR A 1 80 ? -3.984 7.189 17.142 1.00 98.56 80 THR A C 1
ATOM 614 O O . THR A 1 80 ? -3.097 6.344 17.070 1.00 98.56 80 THR A O 1
ATOM 617 N N . LEU A 1 81 ? -4.989 7.280 16.280 1.00 98.56 81 LEU A N 1
ATOM 618 C CA . LEU A 1 81 ? -5.196 6.437 15.108 1.00 98.56 81 LEU A CA 1
ATOM 619 C C . LEU A 1 81 ? -4.658 7.137 13.855 1.00 98.56 81 LEU A C 1
ATOM 621 O O . LEU A 1 81 ? -4.677 8.370 13.756 1.00 98.56 81 LEU A O 1
ATOM 625 N N . THR A 1 82 ? -4.194 6.345 12.895 1.00 98.31 82 THR A N 1
ATOM 626 C CA . THR A 1 82 ? -3.730 6.797 11.577 1.00 98.31 82 THR A CA 1
ATOM 627 C C . THR A 1 82 ? -4.015 5.721 10.530 1.00 98.31 82 THR A C 1
ATOM 629 O O . THR A 1 82 ? -4.387 4.607 10.888 1.00 98.31 82 THR A O 1
ATOM 632 N N . GLU A 1 83 ? -3.834 6.028 9.250 1.00 97.12 83 GLU A N 1
ATOM 633 C CA . GLU A 1 83 ? -3.998 5.097 8.128 1.00 97.12 83 GLU A CA 1
ATOM 634 C C . GLU A 1 83 ? -2.779 5.174 7.198 1.00 97.12 83 GLU A C 1
ATOM 636 O O . GLU A 1 83 ? -2.114 6.208 7.189 1.00 97.12 83 GLU A O 1
ATOM 641 N N . PRO A 1 84 ? -2.474 4.148 6.386 1.00 96.69 84 PRO A N 1
ATOM 642 C CA . PRO A 1 84 ? -1.234 4.080 5.604 1.00 96.69 84 PRO A CA 1
ATOM 643 C C . PRO A 1 84 ? -1.160 5.047 4.410 1.00 96.69 84 PRO A C 1
ATOM 645 O O . PRO A 1 84 ? -0.108 5.132 3.783 1.00 96.69 84 PRO A O 1
ATOM 648 N N . MET A 1 85 ? -2.230 5.777 4.090 1.00 97.31 85 MET A N 1
ATOM 649 C CA . MET A 1 85 ? -2.356 6.641 2.906 1.00 97.31 85 MET A CA 1
ATOM 650 C C . MET A 1 85 ? -2.478 8.127 3.278 1.00 97.31 85 MET A C 1
ATOM 652 O O . MET A 1 85 ? -2.577 8.486 4.453 1.00 97.31 85 MET A O 1
ATOM 656 N N . ALA A 1 86 ? -2.492 8.997 2.265 1.00 97.31 86 ALA A N 1
ATOM 657 C CA . ALA A 1 86 ? -2.849 10.402 2.423 1.00 97.31 86 ALA A CA 1
ATOM 658 C C . ALA A 1 86 ? -4.244 10.559 3.052 1.00 97.31 86 ALA A C 1
ATOM 660 O O . ALA A 1 86 ? -5.173 9.793 2.761 1.00 97.31 86 ALA A O 1
ATOM 661 N N . HIS A 1 87 ? -4.372 11.569 3.910 1.00 98.00 87 HIS A N 1
ATOM 662 C CA . HIS A 1 87 ? -5.607 11.853 4.628 1.00 98.00 87 HIS A CA 1
ATOM 663 C C . HIS A 1 87 ? -6.770 12.245 3.702 1.00 98.00 87 HIS A C 1
ATOM 665 O O . HIS A 1 87 ? -6.587 12.884 2.666 1.00 98.00 87 HIS A O 1
ATOM 671 N N . TYR A 1 88 ? -7.981 11.937 4.150 1.00 97.56 88 TYR A N 1
ATOM 672 C CA . TYR A 1 88 ? -9.216 12.592 3.738 1.00 97.56 88 TYR A CA 1
ATOM 673 C C . TYR A 1 88 ? -9.608 13.692 4.740 1.00 97.56 88 TYR A C 1
ATOM 675 O O . TYR A 1 88 ? -9.046 13.764 5.832 1.00 97.56 88 TYR A O 1
ATOM 683 N N . PRO A 1 89 ? -10.590 14.552 4.423 1.00 97.31 89 PRO A N 1
ATOM 684 C CA . PRO A 1 89 ? -11.251 15.388 5.424 1.00 97.31 89 PRO A CA 1
ATOM 685 C C . PRO A 1 89 ? -11.912 14.563 6.547 1.00 97.31 89 PRO A C 1
ATOM 687 O O . PRO A 1 89 ? -12.261 13.398 6.357 1.00 97.31 89 PRO A O 1
ATOM 690 N N . LEU A 1 90 ? -12.116 15.168 7.723 1.00 97.56 90 LEU A N 1
ATOM 691 C CA . LEU A 1 90 ? -12.612 14.487 8.931 1.00 97.56 90 LEU A CA 1
ATOM 692 C C . LEU A 1 90 ? -13.919 13.703 8.704 1.00 97.56 90 LEU A C 1
ATOM 694 O O . LEU A 1 90 ? -14.079 12.598 9.215 1.00 97.56 90 LEU A O 1
ATOM 698 N N . GLU A 1 91 ? -14.852 14.252 7.933 1.00 97.00 91 GLU A N 1
ATOM 699 C CA . GLU A 1 91 ? -16.157 13.655 7.644 1.00 97.00 91 GLU A CA 1
ATOM 700 C C . GLU A 1 91 ? -16.085 12.346 6.843 1.00 97.00 91 GLU A C 1
ATOM 702 O O . GLU A 1 91 ? -17.095 11.652 6.709 1.00 97.00 91 GLU A O 1
ATOM 707 N N . HIS A 1 92 ? -14.909 11.986 6.330 1.00 97.94 92 HIS A N 1
ATOM 708 C CA . HIS A 1 92 ? -14.658 10.724 5.643 1.00 97.94 92 HIS A CA 1
ATOM 709 C C . HIS A 1 92 ? -14.179 9.611 6.574 1.00 97.94 92 HIS A C 1
ATOM 711 O O . HIS A 1 92 ? -13.961 8.505 6.088 1.00 97.94 92 HIS A O 1
ATOM 717 N N . TYR A 1 93 ? -14.072 9.855 7.886 1.00 98.25 93 TYR A N 1
ATOM 718 C CA . TYR A 1 93 ? -13.634 8.856 8.863 1.00 98.25 93 TYR A CA 1
ATOM 719 C C . TYR A 1 93 ? -14.733 8.381 9.810 1.00 98.25 93 TYR A C 1
ATOM 721 O O . TYR A 1 93 ? -15.541 9.161 10.315 1.00 98.25 93 TYR A O 1
ATOM 729 N N . GLN A 1 94 ? -14.684 7.088 10.119 1.00 98.25 94 GLN A N 1
ATOM 730 C CA . GLN A 1 94 ? -15.415 6.458 11.210 1.00 98.25 94 GLN A CA 1
ATOM 731 C C . GLN A 1 94 ? -14.441 5.623 12.040 1.00 98.25 94 GLN A C 1
ATOM 733 O O . GLN A 1 94 ? -13.601 4.913 11.495 1.00 98.25 94 GLN A O 1
ATOM 738 N N . VAL A 1 95 ? -14.577 5.691 13.363 1.00 98.56 95 VAL A N 1
ATOM 739 C CA . VAL A 1 95 ? -13.831 4.834 14.287 1.00 98.56 95 VAL A CA 1
ATOM 740 C C . VAL A 1 95 ? -14.801 3.883 14.964 1.00 98.56 95 VAL A C 1
ATOM 742 O O . VAL A 1 95 ? -15.792 4.328 15.551 1.00 98.56 95 VAL A O 1
ATOM 745 N N . LEU A 1 96 ? -14.497 2.591 14.882 1.00 98.12 96 LEU A N 1
ATOM 746 C CA . LEU A 1 96 ? -15.207 1.530 15.584 1.00 98.12 96 LEU A CA 1
ATOM 747 C C . LEU A 1 96 ? -14.320 0.977 16.698 1.00 98.12 96 LEU A C 1
ATOM 749 O O . LEU A 1 96 ? -13.142 0.719 16.470 1.00 98.12 96 LEU A O 1
ATOM 753 N N . GLU A 1 97 ? -14.890 0.818 17.885 1.00 97.81 97 GLU A N 1
ATOM 754 C CA . GLU A 1 97 ? -14.262 0.224 19.064 1.00 97.81 97 GLU A CA 1
ATOM 755 C C . GLU A 1 97 ? -14.755 -1.213 19.264 1.00 97.81 97 GLU A C 1
ATOM 757 O O . GLU A 1 97 ? -15.956 -1.487 19.138 1.00 97.81 97 GLU A O 1
ATOM 762 N N . TYR A 1 98 ? -13.821 -2.099 19.615 1.00 97.75 98 TYR A N 1
ATOM 763 C CA . TYR A 1 98 ? -14.066 -3.507 19.916 1.00 97.75 98 TYR A CA 1
ATOM 764 C C . TYR A 1 98 ? -13.296 -3.940 21.170 1.00 97.75 98 TYR A C 1
ATOM 766 O O . TYR A 1 98 ? -12.156 -3.505 21.368 1.00 97.75 98 TYR A O 1
ATOM 774 N N . PRO A 1 99 ? -13.881 -4.784 22.035 1.00 97.50 99 PRO A N 1
ATOM 775 C CA . PRO A 1 99 ? -13.187 -5.320 23.200 1.00 97.50 99 PRO A CA 1
ATOM 776 C C . PRO A 1 99 ? -12.137 -6.363 22.786 1.00 97.50 99 PRO A C 1
ATOM 778 O O . PRO A 1 99 ? -12.425 -7.284 22.033 1.00 97.50 99 PRO A O 1
ATOM 781 N N . VAL A 1 100 ? -10.930 -6.288 23.352 1.00 97.38 100 VAL A N 1
ATOM 782 C CA . VAL A 1 100 ? -9.860 -7.285 23.130 1.00 97.38 100 VAL A CA 1
ATOM 783 C C . VAL A 1 100 ? -10.261 -8.668 23.661 1.00 97.38 100 VAL A C 1
ATOM 785 O O . VAL A 1 100 ? -9.770 -9.685 23.187 1.00 97.38 100 VAL A O 1
ATOM 788 N N . SER A 1 101 ? -11.154 -8.722 24.654 1.00 96.94 101 SER A N 1
ATOM 789 C CA . SER A 1 101 ? -11.653 -9.974 25.237 1.00 96.94 101 SER A CA 1
ATOM 790 C C . SER A 1 101 ? -12.683 -10.712 24.376 1.00 96.94 101 SER A C 1
ATOM 792 O O . SER A 1 101 ? -12.998 -11.857 24.689 1.00 96.94 101 SER A O 1
ATOM 794 N N . ASP A 1 102 ? -13.255 -10.040 23.377 1.00 96.12 102 ASP A N 1
ATOM 795 C CA . ASP A 1 102 ? -14.248 -10.582 22.440 1.00 96.12 102 ASP A CA 1
ATOM 796 C C . ASP A 1 102 ? -14.021 -9.928 21.062 1.00 96.12 102 ASP A C 1
ATOM 798 O O . ASP A 1 102 ? -14.798 -9.063 20.646 1.00 96.12 102 ASP A O 1
ATOM 802 N N . PRO A 1 103 ? -12.875 -10.231 20.423 1.00 96.81 103 PRO A N 1
ATOM 803 C CA . PRO A 1 103 ? -12.463 -9.580 19.188 1.00 96.81 103 PRO A CA 1
ATOM 804 C C . PRO A 1 103 ? -13.369 -9.968 18.015 1.00 96.81 103 PRO A C 1
ATOM 806 O O . PRO A 1 103 ? -13.885 -11.083 17.938 1.00 96.81 103 PRO A O 1
ATOM 809 N N . ALA A 1 104 ? -13.568 -9.019 17.105 1.00 96.94 104 ALA A N 1
ATOM 810 C CA . ALA A 1 104 ? -14.225 -9.238 15.826 1.00 96.94 104 ALA A CA 1
ATOM 811 C C . ALA A 1 104 ? -13.300 -9.967 14.838 1.00 96.94 104 ALA A C 1
ATOM 813 O O . ALA A 1 104 ? -12.100 -10.065 15.058 1.00 96.94 104 ALA A O 1
ATOM 814 N N . ASP A 1 105 ? -13.900 -10.455 13.759 1.00 97.25 105 ASP A N 1
ATOM 815 C CA . ASP A 1 105 ? -13.259 -10.982 12.552 1.00 97.25 105 ASP A CA 1
ATOM 816 C C . ASP A 1 105 ? -13.673 -10.027 11.420 1.00 97.25 105 ASP A C 1
ATOM 818 O O . ASP A 1 105 ? -14.820 -10.053 10.951 1.00 97.25 105 ASP A O 1
ATOM 822 N N . SER A 1 106 ? -12.818 -9.044 11.133 1.00 95.75 106 SER A N 1
ATOM 823 C CA . SER A 1 106 ? -13.183 -7.876 10.325 1.00 95.75 106 SER A CA 1
ATOM 824 C C . SER A 1 106 ? -13.103 -8.105 8.826 1.00 95.75 106 SER A C 1
ATOM 826 O O . SER A 1 106 ? -13.817 -7.426 8.079 1.00 95.75 106 SER A O 1
ATOM 828 N N . ASP A 1 107 ? -12.251 -9.022 8.381 1.00 96.31 107 ASP A N 1
ATOM 829 C CA . ASP A 1 107 ? -12.145 -9.434 6.984 1.00 96.31 107 ASP A CA 1
ATOM 830 C C . ASP A 1 107 ? -12.955 -10.704 6.668 1.00 96.31 107 ASP A C 1
ATOM 832 O O . ASP A 1 107 ? -13.195 -11.002 5.495 1.00 96.31 107 ASP A O 1
ATOM 836 N N . GLY A 1 108 ? -13.491 -11.374 7.691 1.00 96.06 108 GLY A N 1
ATOM 837 C CA . GLY A 1 108 ? -14.456 -12.459 7.583 1.00 96.06 108 GLY A CA 1
ATOM 838 C C . GLY A 1 108 ? -13.834 -13.805 7.225 1.00 96.06 108 GLY A C 1
ATOM 839 O O . GLY A 1 108 ? -14.527 -14.629 6.613 1.00 96.06 108 GLY A O 1
ATOM 840 N N . ASP A 1 109 ? -12.556 -14.013 7.543 1.00 96.19 109 ASP A N 1
ATOM 841 C CA . ASP A 1 109 ? -11.798 -15.218 7.199 1.00 96.19 109 ASP A CA 1
ATOM 842 C C . ASP A 1 109 ? -11.950 -16.364 8.224 1.00 96.19 109 ASP A C 1
ATOM 844 O O . ASP A 1 109 ? -11.601 -17.519 7.944 1.00 96.19 109 ASP A O 1
ATOM 848 N N . GLY A 1 110 ? -12.571 -16.076 9.372 1.00 96.81 110 GLY A N 1
ATOM 849 C CA . GLY A 1 110 ? -12.811 -17.004 10.472 1.00 96.81 110 GLY A CA 1
ATOM 850 C C . GLY A 1 110 ? -11.778 -16.947 11.603 1.00 96.81 110 GLY A C 1
ATOM 851 O O . GLY A 1 110 ? -11.909 -17.727 12.556 1.00 96.81 110 GLY A O 1
ATOM 852 N N . VAL A 1 111 ? -10.777 -16.069 11.525 1.00 97.88 111 VAL A N 1
ATOM 853 C CA . VAL A 1 111 ? -9.806 -15.760 12.582 1.00 97.88 111 VAL A CA 1
ATOM 854 C C . VAL A 1 111 ? -10.079 -14.349 13.108 1.00 97.88 111 VAL A C 1
ATOM 856 O O . VAL A 1 111 ? -10.493 -13.466 12.377 1.00 97.88 111 VAL A O 1
ATOM 859 N N . ASP A 1 112 ? -9.925 -14.132 14.415 1.00 98.12 112 ASP A N 1
ATOM 860 C CA . ASP A 1 112 ? -10.198 -12.818 14.995 1.00 98.12 112 ASP A CA 1
ATOM 861 C C . ASP A 1 112 ? -9.039 -11.820 14.809 1.00 98.12 112 ASP A C 1
ATOM 863 O O . ASP A 1 112 ? -7.860 -12.188 14.868 1.00 98.12 112 ASP A O 1
ATOM 867 N N . ASP A 1 113 ? -9.389 -10.535 14.712 1.00 98.38 113 ASP A N 1
ATOM 868 C CA . ASP A 1 113 ? -8.490 -9.409 14.448 1.00 98.38 113 ASP A CA 1
ATOM 869 C C . ASP A 1 113 ? -7.278 -9.374 15.396 1.00 98.38 113 ASP A C 1
ATOM 871 O O . ASP A 1 113 ? -6.173 -8.981 15.017 1.00 98.38 113 ASP A O 1
ATOM 875 N N . ILE A 1 114 ? -7.464 -9.736 16.672 1.00 98.44 114 ILE A N 1
ATOM 876 C CA . ILE A 1 114 ? -6.396 -9.682 17.678 1.00 98.44 114 ILE A CA 1
ATOM 877 C C . ILE A 1 114 ? -5.405 -10.819 17.459 1.00 98.44 114 ILE A C 1
ATOM 879 O O . ILE A 1 114 ? -4.192 -10.587 17.504 1.00 98.44 114 ILE A O 1
ATOM 883 N N . THR A 1 115 ? -5.898 -12.030 17.206 1.00 98.56 115 THR A N 1
ATOM 884 C CA . THR A 1 115 ? -5.060 -13.174 16.845 1.00 98.56 115 THR A CA 1
ATOM 885 C C . THR A 1 115 ? -4.226 -12.854 15.606 1.00 98.56 115 THR A C 1
ATOM 887 O O . THR A 1 115 ? -3.006 -13.030 15.622 1.00 98.56 115 THR A O 1
ATOM 890 N N . GLU A 1 116 ? -4.845 -12.309 14.562 1.00 98.31 116 GLU A N 1
ATOM 891 C CA . GLU A 1 116 ? -4.150 -11.969 13.322 1.00 98.31 116 GLU A CA 1
ATOM 892 C C . GLU A 1 116 ? -3.137 -10.838 13.481 1.00 98.31 116 GLU A C 1
ATOM 894 O O . GLU A 1 116 ? -2.022 -10.928 12.961 1.00 98.31 116 GLU A O 1
ATOM 899 N N . TYR A 1 117 ? -3.471 -9.803 14.258 1.00 98.06 117 TYR A N 1
ATOM 900 C CA . TYR A 1 117 ? -2.559 -8.703 14.564 1.00 98.06 117 TYR A CA 1
ATOM 901 C C . TYR A 1 117 ? -1.243 -9.210 15.171 1.00 98.06 117 TYR A C 1
ATOM 903 O O . TYR A 1 117 ? -0.163 -8.733 14.815 1.00 98.06 117 TYR A O 1
ATOM 911 N N . TYR A 1 118 ? -1.311 -10.205 16.062 1.00 98.00 118 TYR A N 1
ATOM 912 C CA . TYR A 1 118 ? -0.125 -10.816 16.666 1.00 98.00 118 TYR A CA 1
ATOM 913 C C . TYR A 1 118 ? 0.554 -11.881 15.788 1.00 98.00 118 TYR A C 1
ATOM 915 O O . TYR A 1 118 ? 1.697 -12.244 16.076 1.00 98.00 118 TYR A O 1
ATOM 923 N N . ASN A 1 119 ? -0.098 -12.333 14.714 1.00 97.31 119 ASN A N 1
ATOM 924 C CA . ASN A 1 119 ? 0.440 -13.289 13.741 1.00 97.31 119 ASN A CA 1
ATOM 925 C C . ASN A 1 119 ? 1.037 -12.625 12.488 1.00 97.31 119 ASN A C 1
ATOM 927 O O . ASN A 1 119 ? 1.534 -13.324 11.596 1.00 97.31 119 ASN A O 1
ATOM 931 N N . MET A 1 120 ? 1.039 -11.291 12.408 1.00 96.56 120 MET A N 1
ATOM 932 C CA . MET A 1 120 ? 1.768 -10.575 11.360 1.00 96.56 120 MET A CA 1
ATOM 933 C C . MET A 1 120 ? 3.245 -11.027 11.305 1.00 96.56 120 MET A C 1
ATOM 935 O O . MET A 1 120 ? 3.876 -11.226 12.348 1.00 96.56 120 MET A O 1
ATOM 939 N N . PRO A 1 121 ? 3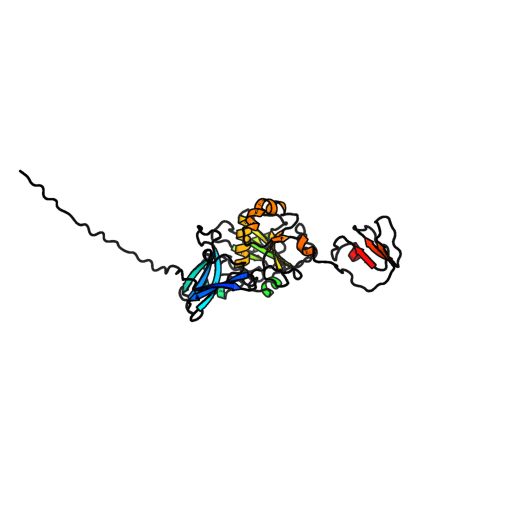.834 -11.181 10.102 1.00 97.25 121 PRO A N 1
ATOM 940 C CA . PRO A 1 121 ? 3.275 -10.792 8.801 1.00 97.25 121 PRO A CA 1
ATOM 941 C C . PRO A 1 121 ? 2.437 -11.880 8.095 1.00 97.25 121 PRO A C 1
ATOM 943 O O . PRO A 1 121 ? 1.941 -11.646 6.989 1.00 97.25 121 PRO A O 1
ATOM 946 N N . ILE A 1 122 ? 2.308 -13.072 8.689 1.00 97.00 122 ILE A N 1
ATOM 947 C CA . ILE A 1 122 ? 1.712 -14.255 8.043 1.00 97.00 122 ILE A CA 1
ATOM 948 C C . ILE A 1 122 ? 0.194 -14.100 7.869 1.00 97.00 122 ILE A C 1
ATOM 950 O O . ILE A 1 122 ? -0.346 -14.571 6.872 1.00 97.00 122 ILE A O 1
ATOM 954 N N . GLN A 1 123 ? -0.456 -13.402 8.800 1.00 97.81 123 GLN A N 1
ATOM 955 C CA . GLN A 1 123 ? -1.864 -12.992 8.749 1.00 97.81 123 GLN A CA 1
ATOM 956 C C . GLN A 1 123 ? -1.977 -11.472 8.893 1.00 97.81 123 GLN A C 1
ATOM 958 O O . GLN A 1 123 ? -0.993 -10.807 9.240 1.00 97.81 123 GLN A O 1
ATOM 963 N N . GLY A 1 124 ? -3.158 -10.921 8.627 1.00 97.12 124 GLY A N 1
ATOM 964 C CA . GLY A 1 124 ? -3.413 -9.495 8.745 1.00 97.12 124 GLY A CA 1
ATOM 965 C C . GLY A 1 124 ? -4.898 -9.228 8.972 1.00 97.12 124 GLY A C 1
ATOM 966 O O . GLY A 1 124 ? -5.653 -9.616 8.100 1.00 97.12 124 GLY A O 1
ATOM 967 N N . PRO A 1 125 ? -5.300 -8.455 10.003 1.00 97.75 125 PRO A N 1
ATOM 968 C CA . PRO A 1 125 ? -6.708 -8.261 10.402 1.00 97.75 125 PRO A CA 1
ATOM 969 C C . PRO A 1 125 ? -7.678 -7.732 9.330 1.00 97.75 125 PRO A C 1
ATOM 971 O O . PRO A 1 125 ? -8.866 -7.566 9.581 1.00 97.75 125 PRO A O 1
ATOM 974 N N . LEU A 1 126 ? -7.148 -7.285 8.189 1.00 97.62 126 LEU A N 1
ATOM 975 C CA . LEU A 1 126 ? -7.879 -6.637 7.099 1.00 97.62 126 LEU A CA 1
ATOM 976 C C . LEU A 1 126 ? -7.628 -7.364 5.763 1.00 97.62 126 LEU A C 1
ATOM 978 O O . LEU A 1 126 ? -7.676 -6.738 4.697 1.00 97.62 126 LEU A O 1
ATOM 982 N N . ASN A 1 127 ? -7.261 -8.643 5.806 1.00 98.38 127 ASN A N 1
ATOM 983 C CA . ASN A 1 127 ? -6.892 -9.439 4.649 1.00 98.38 127 ASN A CA 1
ATOM 984 C C . ASN A 1 127 ? -7.180 -10.926 4.862 1.00 98.38 127 ASN A C 1
ATOM 986 O O . ASN A 1 127 ? -6.340 -11.656 5.382 1.00 98.38 127 ASN A O 1
ATOM 990 N N . ALA A 1 128 ? -8.279 -11.382 4.254 1.00 98.19 128 ALA A N 1
ATOM 991 C CA . ALA A 1 128 ? -8.800 -12.743 4.368 1.00 98.19 128 ALA A CA 1
ATOM 992 C C . ALA A 1 128 ? -7.950 -13.831 3.668 1.00 98.19 128 ALA A C 1
ATOM 994 O O . ALA A 1 128 ? -8.441 -14.899 3.276 1.00 98.19 128 ALA A O 1
ATOM 995 N N . ALA A 1 129 ? -6.682 -13.535 3.386 1.00 97.94 129 ALA A N 1
ATOM 996 C CA . ALA A 1 129 ? -5.741 -14.466 2.803 1.00 97.94 129 ALA A CA 1
ATOM 997 C C . ALA A 1 129 ? -5.413 -15.587 3.785 1.00 97.94 129 ALA A C 1
ATOM 999 O O . ALA A 1 129 ? -4.877 -15.363 4.865 1.00 97.94 129 ALA A O 1
ATOM 1000 N N . VAL A 1 130 ? -5.656 -16.823 3.344 1.00 96.38 130 VAL A N 1
ATOM 1001 C CA . VAL A 1 130 ? -5.299 -18.011 4.115 1.00 96.38 130 VAL A CA 1
ATOM 1002 C C . VAL A 1 130 ? -3.786 -17.999 4.343 1.00 96.38 130 VAL A C 1
ATOM 1004 O O . VAL A 1 130 ? -3.038 -17.924 3.366 1.00 96.38 130 VAL A O 1
ATOM 1007 N N . PRO A 1 131 ? -3.304 -18.094 5.590 1.00 96.44 131 PRO A N 1
ATOM 1008 C CA . PRO A 1 131 ? -1.882 -17.987 5.864 1.00 96.44 131 PRO A CA 1
ATOM 1009 C C . PRO A 1 131 ? -1.058 -19.056 5.136 1.00 96.44 131 PRO A C 1
ATOM 1011 O O . PRO A 1 131 ? -1.422 -20.233 5.078 1.00 96.44 131 PRO A O 1
ATOM 1014 N N . VAL A 1 132 ? 0.084 -18.628 4.595 1.00 96.50 132 VAL A N 1
ATOM 1015 C CA . VAL A 1 132 ? 1.075 -19.474 3.915 1.00 96.50 132 VAL A CA 1
ATOM 1016 C C . VAL A 1 132 ? 2.412 -19.403 4.646 1.00 96.50 132 VAL A C 1
ATOM 1018 O O . VAL A 1 132 ? 2.678 -18.455 5.387 1.00 96.50 132 VAL A O 1
ATOM 1021 N N . ASP A 1 133 ? 3.277 -20.393 4.430 1.00 94.50 133 ASP A N 1
ATOM 1022 C CA . ASP A 1 133 ? 4.633 -20.348 4.974 1.00 94.50 133 ASP A CA 1
ATOM 1023 C C . ASP A 1 133 ? 5.410 -19.141 4.413 1.00 94.50 133 ASP A C 1
ATOM 1025 O O . ASP A 1 133 ? 5.285 -18.786 3.240 1.00 94.50 133 ASP A O 1
ATOM 1029 N N . LEU A 1 134 ? 6.282 -18.537 5.229 1.00 91.44 134 LEU A N 1
ATOM 1030 C CA . LEU A 1 134 ? 7.042 -17.330 4.854 1.00 91.44 134 LEU A CA 1
ATOM 1031 C C . LEU A 1 134 ? 7.999 -17.512 3.664 1.00 91.44 134 LEU A C 1
ATOM 1033 O O . LEU A 1 134 ? 8.429 -16.525 3.074 1.00 91.44 134 LEU A O 1
ATOM 1037 N N . ASN A 1 135 ? 8.369 -18.750 3.331 1.00 93.44 135 ASN A N 1
ATOM 1038 C CA . ASN A 1 135 ? 9.145 -19.082 2.128 1.00 93.44 135 ASN A CA 1
ATOM 1039 C C . ASN A 1 135 ? 8.272 -19.195 0.863 1.00 93.44 135 ASN A C 1
ATOM 1041 O O . ASN A 1 135 ? 8.801 -19.409 -0.226 1.00 93.44 135 ASN A O 1
ATOM 1045 N N . ILE A 1 136 ? 6.948 -19.107 1.013 1.00 96.75 136 ILE A N 1
ATOM 1046 C CA . ILE A 1 136 ? 5.976 -19.036 -0.077 1.00 96.75 136 ILE A CA 1
ATOM 1047 C C . ILE A 1 136 ? 5.562 -17.582 -0.312 1.00 96.75 136 ILE A C 1
ATOM 1049 O O . ILE A 1 136 ? 5.565 -17.085 -1.442 1.00 96.75 136 ILE A O 1
ATOM 1053 N N . GLY A 1 137 ? 5.220 -16.888 0.767 1.00 97.38 137 GLY A N 1
ATOM 1054 C CA . GLY A 1 137 ? 4.756 -15.512 0.743 1.00 97.38 137 GLY A CA 1
ATOM 1055 C C . GLY A 1 137 ? 4.240 -15.081 2.109 1.00 97.38 137 GLY A C 1
ATOM 1056 O O . GLY A 1 137 ? 4.543 -15.702 3.123 1.00 97.38 137 GLY A O 1
ATOM 1057 N N . THR A 1 138 ? 3.469 -14.001 2.146 1.00 98.38 138 THR A N 1
ATOM 1058 C CA . THR A 1 138 ? 2.921 -13.446 3.387 1.00 98.38 138 THR A CA 1
ATOM 1059 C C . THR A 1 138 ? 1.657 -12.628 3.103 1.00 98.38 138 THR A C 1
ATOM 1061 O O . THR A 1 138 ? 1.489 -12.137 1.984 1.00 98.38 138 THR A O 1
ATOM 1064 N N . ALA A 1 139 ? 0.785 -12.450 4.099 1.00 98.31 139 ALA A N 1
ATOM 1065 C CA . ALA A 1 139 ? -0.429 -11.633 3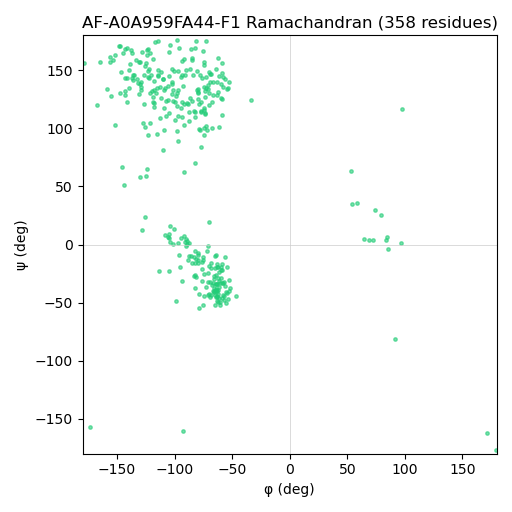.973 1.00 98.31 139 ALA A CA 1
ATOM 1066 C C . ALA A 1 139 ? -0.169 -10.127 4.171 1.00 98.31 139 ALA A C 1
ATOM 1068 O O . ALA A 1 139 ? -0.889 -9.296 3.622 1.00 98.31 139 ALA A O 1
ATOM 1069 N N . VAL A 1 140 ? 0.873 -9.760 4.925 1.00 98.56 140 VAL A N 1
ATOM 1070 C CA . VAL A 1 140 ? 1.212 -8.367 5.265 1.00 98.56 140 VAL A CA 1
ATOM 1071 C C . VAL A 1 140 ? 2.694 -8.103 5.021 1.00 98.56 140 VAL A C 1
ATOM 10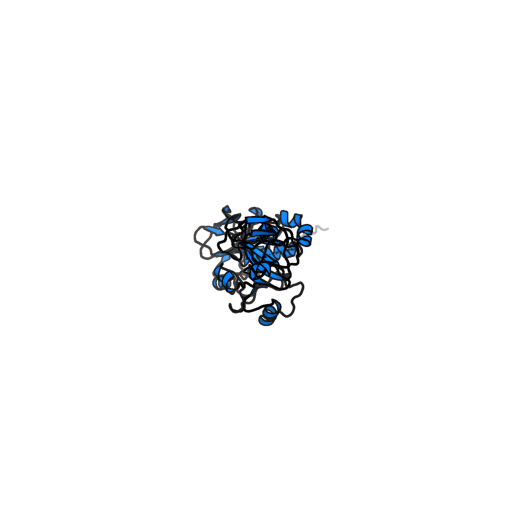73 O O . VAL A 1 140 ? 3.539 -8.909 5.395 1.00 98.56 140 VAL A O 1
ATOM 1076 N N . ILE A 1 141 ? 3.051 -6.945 4.465 1.00 98.44 141 ILE A N 1
ATOM 1077 C CA . ILE A 1 141 ? 4.429 -6.443 4.559 1.00 98.44 141 ILE A CA 1
ATOM 1078 C C . ILE A 1 141 ? 4.474 -5.436 5.705 1.00 98.44 141 ILE A C 1
ATOM 1080 O O . ILE A 1 141 ? 4.116 -4.275 5.551 1.00 98.44 141 ILE A O 1
ATOM 1084 N N . ASP A 1 142 ? 4.916 -5.885 6.872 1.00 96.25 142 ASP A N 1
ATOM 1085 C CA . ASP A 1 142 ? 4.944 -5.117 8.122 1.00 96.25 142 ASP A CA 1
ATOM 1086 C C . ASP A 1 142 ? 6.171 -4.195 8.249 1.00 96.25 142 ASP A C 1
ATOM 1088 O O . ASP A 1 142 ? 6.208 -3.294 9.087 1.00 96.25 142 ASP A O 1
ATOM 1092 N N . SER A 1 143 ? 7.197 -4.412 7.424 1.00 96.38 143 SER A N 1
ATOM 1093 C CA . SER A 1 143 ? 8.454 -3.672 7.479 1.00 96.38 143 SER A CA 1
ATOM 1094 C C . SER A 1 143 ? 9.204 -3.685 6.148 1.00 96.38 143 SER A C 1
ATOM 1096 O O . SER A 1 143 ? 9.038 -4.577 5.312 1.00 96.38 143 SER A O 1
ATOM 1098 N N . PHE A 1 144 ? 10.142 -2.745 5.988 1.00 94.19 144 PHE A N 1
ATOM 1099 C CA . PHE A 1 144 ? 11.058 -2.767 4.847 1.00 94.19 144 PHE A CA 1
ATOM 1100 C C . PHE A 1 144 ? 11.927 -4.034 4.816 1.00 94.19 144 PHE A C 1
ATOM 1102 O O . PHE A 1 144 ? 12.255 -4.533 3.745 1.00 94.19 144 PHE A O 1
ATOM 1109 N N . THR A 1 145 ? 12.259 -4.604 5.978 1.00 94.81 145 THR A N 1
ATOM 1110 C CA . THR A 1 145 ? 12.985 -5.878 6.056 1.00 94.81 145 THR A CA 1
ATOM 1111 C C . THR A 1 145 ? 12.164 -7.031 5.478 1.00 94.81 145 THR A C 1
ATOM 1113 O O . THR A 1 145 ? 12.720 -7.867 4.768 1.00 94.81 145 THR A O 1
ATOM 1116 N N . THR A 1 146 ? 10.856 -7.074 5.733 1.00 96.12 146 THR A N 1
ATOM 1117 C CA . THR A 1 146 ? 9.953 -8.065 5.127 1.00 96.12 146 THR A CA 1
ATOM 1118 C C . THR A 1 146 ? 9.866 -7.871 3.614 1.00 96.12 146 THR A C 1
ATOM 1120 O O . THR A 1 146 ? 10.033 -8.841 2.878 1.00 96.12 146 THR A O 1
ATOM 1123 N N . PHE A 1 147 ? 9.749 -6.625 3.135 1.00 97.25 147 PHE A N 1
ATOM 1124 C CA . PHE A 1 147 ? 9.812 -6.323 1.698 1.00 97.25 147 PHE A CA 1
ATOM 1125 C C . PHE A 1 147 ? 11.104 -6.862 1.065 1.00 97.25 147 PHE A C 1
ATOM 1127 O O . PHE A 1 147 ? 11.057 -7.582 0.073 1.00 97.25 147 PHE A O 1
ATOM 1134 N N . GLN A 1 148 ? 12.263 -6.567 1.662 1.00 94.81 148 GLN A N 1
ATOM 1135 C CA . GLN A 1 148 ? 13.565 -7.007 1.153 1.00 94.81 148 GLN A CA 1
ATOM 1136 C C . GLN A 1 148 ? 13.711 -8.531 1.102 1.00 94.81 148 GLN A C 1
ATOM 1138 O O . GLN A 1 148 ? 14.326 -9.040 0.170 1.00 94.81 148 GLN A O 1
ATOM 1143 N N . LYS A 1 149 ? 13.151 -9.262 2.076 1.00 95.62 149 LYS A N 1
ATOM 1144 C CA . LYS A 1 149 ? 13.184 -10.734 2.088 1.00 95.62 149 LYS A CA 1
ATOM 1145 C C . LYS A 1 149 ? 12.428 -11.342 0.907 1.00 95.62 149 LYS A C 1
ATOM 1147 O O . LYS A 1 149 ? 12.896 -12.323 0.347 1.00 95.62 149 LYS A O 1
ATOM 1152 N N . LEU A 1 150 ? 11.296 -10.749 0.531 1.00 97.00 150 LEU A N 1
ATOM 1153 C CA . LEU A 1 150 ? 10.460 -11.216 -0.579 1.00 97.00 150 LEU A CA 1
ATOM 1154 C C . LEU A 1 150 ? 10.929 -10.682 -1.940 1.00 97.00 150 LEU A C 1
ATOM 1156 O O . LEU A 1 150 ? 10.476 -11.166 -2.978 1.00 97.00 150 LEU A O 1
ATOM 1160 N N . SER A 1 151 ? 11.777 -9.648 -1.947 1.00 96.81 151 SER A N 1
ATOM 1161 C CA . SER A 1 151 ? 12.082 -8.863 -3.141 1.00 96.81 151 SER A CA 1
ATOM 1162 C C . SER A 1 151 ? 13.203 -9.458 -3.978 1.00 96.81 151 SER A C 1
ATOM 1164 O O . SER A 1 151 ? 14.325 -9.596 -3.504 1.00 96.81 151 SER A O 1
ATOM 1166 N N . ILE A 1 152 ? 12.943 -9.671 -5.265 1.00 96.19 152 ILE A N 1
ATOM 1167 C CA . ILE A 1 152 ? 13.964 -10.048 -6.246 1.00 96.19 152 ILE A CA 1
ATOM 1168 C C . ILE A 1 152 ? 14.400 -8.836 -7.075 1.00 96.19 152 ILE A C 1
ATOM 1170 O O . ILE A 1 152 ? 13.601 -7.947 -7.370 1.00 96.19 152 ILE A O 1
ATOM 1174 N N . THR A 1 153 ? 15.660 -8.846 -7.513 1.00 93.50 153 THR A N 1
ATOM 1175 C CA . THR A 1 153 ? 16.169 -7.955 -8.562 1.00 93.50 153 THR A CA 1
ATOM 1176 C C . THR A 1 153 ? 16.650 -8.797 -9.732 1.00 93.50 153 THR A C 1
ATOM 1178 O O . THR A 1 153 ? 17.478 -9.695 -9.565 1.00 93.50 153 THR A O 1
ATOM 1181 N N . LYS A 1 154 ? 16.164 -8.493 -10.936 1.00 87.38 154 LYS A N 1
ATOM 1182 C CA . LYS A 1 154 ? 16.623 -9.129 -12.175 1.00 87.38 154 LYS A CA 1
ATOM 1183 C C . LYS A 1 154 ? 17.183 -8.082 -13.120 1.00 87.38 154 LYS A C 1
ATOM 1185 O O . LYS A 1 154 ? 16.702 -6.956 -13.169 1.00 87.38 154 LYS A O 1
ATOM 1190 N N . GLN A 1 155 ? 18.200 -8.473 -13.879 1.00 84.19 155 GLN A N 1
ATOM 1191 C CA . GLN A 1 155 ? 18.770 -7.603 -14.910 1.00 84.19 155 GLN A CA 1
ATOM 1192 C C . GLN A 1 155 ? 17.816 -7.403 -16.084 1.00 84.19 155 GLN A C 1
ATOM 1194 O O . GLN A 1 155 ? 17.817 -6.339 -16.685 1.00 84.19 155 GLN A O 1
ATOM 1199 N N . HIS A 1 156 ? 17.018 -8.425 -16.390 1.00 88.75 156 HIS A N 1
ATOM 1200 C CA . HIS A 1 156 ? 16.004 -8.371 -17.423 1.00 88.75 156 HIS A CA 1
ATOM 1201 C C . HIS A 1 156 ? 14.769 -9.160 -16.984 1.00 88.75 156 HIS A C 1
ATOM 1203 O O . HIS A 1 156 ? 14.894 -10.302 -16.521 1.00 88.75 156 HIS A O 1
ATOM 1209 N N . VAL A 1 157 ? 13.593 -8.557 -17.126 1.00 87.75 157 VAL A N 1
ATOM 1210 C CA . VAL A 1 157 ? 12.290 -9.169 -16.882 1.00 87.75 157 VAL A CA 1
ATOM 1211 C C . VAL A 1 157 ? 11.478 -9.099 -18.166 1.00 87.75 157 VAL A C 1
ATOM 1213 O O . VAL A 1 157 ? 10.957 -8.053 -18.549 1.00 87.75 157 VAL A O 1
ATOM 1216 N N . GLN A 1 158 ? 11.365 -10.244 -18.835 1.00 83.62 158 GLN A N 1
ATOM 1217 C CA . GLN A 1 158 ? 10.647 -10.354 -20.098 1.00 83.62 158 GLN A CA 1
ATOM 1218 C C . GLN A 1 158 ? 9.209 -9.829 -19.964 1.00 83.62 158 GLN A C 1
ATOM 1220 O O . GLN A 1 158 ? 8.502 -10.183 -19.019 1.00 83.62 158 GLN A O 1
ATOM 1225 N N . TRP A 1 159 ? 8.782 -9.005 -20.926 1.00 80.88 159 TRP A N 1
ATOM 1226 C CA . TRP A 1 159 ? 7.455 -8.379 -20.974 1.00 80.88 159 TRP A CA 1
ATOM 1227 C C . TRP A 1 159 ? 7.156 -7.395 -19.839 1.00 80.88 159 TRP A C 1
ATOM 1229 O O . TRP A 1 159 ? 6.024 -6.927 -19.747 1.00 80.88 159 TRP A O 1
ATOM 1239 N N . SER A 1 160 ? 8.105 -7.090 -18.960 1.00 88.94 160 SER A N 1
ATOM 1240 C CA . SER A 1 160 ? 7.950 -6.108 -17.883 1.00 88.94 160 SER A CA 1
ATOM 1241 C C . SER A 1 160 ? 9.273 -5.374 -17.676 1.00 88.94 160 SER A C 1
ATOM 1243 O O . SER A 1 160 ? 9.780 -5.288 -16.562 1.00 88.94 160 SER A O 1
ATOM 1245 N N . GLU A 1 161 ? 9.837 -4.854 -18.765 1.00 89.31 161 GLU A N 1
ATOM 1246 C CA . GLU A 1 161 ? 11.159 -4.218 -18.816 1.00 89.31 161 GLU A CA 1
ATOM 1247 C C . GLU A 1 161 ? 11.274 -3.005 -17.873 1.00 89.31 161 GLU A C 1
ATOM 1249 O O . GLU A 1 161 ? 12.359 -2.668 -17.402 1.00 89.31 161 GLU A O 1
ATOM 1254 N N . PHE A 1 162 ? 10.144 -2.401 -17.492 1.00 88.56 162 PHE A N 1
ATOM 1255 C CA . PHE A 1 162 ? 10.080 -1.377 -16.447 1.00 88.56 162 PHE A CA 1
ATOM 1256 C C . PHE A 1 162 ? 10.603 -1.871 -15.078 1.00 88.56 162 PHE A C 1
ATOM 1258 O O . PHE A 1 162 ? 10.959 -1.057 -14.225 1.00 88.56 162 PHE A O 1
ATOM 1265 N N . LEU A 1 163 ? 10.721 -3.188 -14.859 1.00 91.88 163 LEU A N 1
ATOM 1266 C CA . LEU A 1 163 ? 11.312 -3.816 -13.667 1.00 91.88 163 LEU A CA 1
ATOM 1267 C C . LEU A 1 163 ? 12.833 -4.017 -13.758 1.00 91.88 163 LEU A C 1
ATOM 1269 O O . LEU A 1 163 ? 13.456 -4.355 -12.748 1.00 91.88 163 LEU A O 1
ATOM 1273 N N . ASP A 1 164 ? 13.445 -3.820 -14.927 1.00 91.12 164 ASP A N 1
ATOM 1274 C CA . ASP A 1 164 ? 14.861 -4.122 -15.153 1.00 91.12 164 ASP A CA 1
ATOM 1275 C C . ASP A 1 164 ? 15.751 -3.333 -14.180 1.00 91.12 164 ASP A C 1
ATOM 1277 O O . ASP A 1 164 ? 15.653 -2.106 -14.053 1.00 91.12 164 ASP A O 1
ATOM 1281 N N . GLY A 1 165 ? 16.597 -4.067 -13.448 1.00 87.94 165 GLY A N 1
ATOM 1282 C CA . GLY A 1 165 ? 17.523 -3.527 -12.452 1.00 87.94 165 GLY A CA 1
ATOM 1283 C C . GLY A 1 165 ? 16.879 -3.030 -11.153 1.00 87.94 165 GLY A C 1
ATOM 1284 O O . GLY A 1 165 ? 17.596 -2.509 -10.298 1.00 87.94 165 GLY A O 1
ATOM 1285 N N . LYS A 1 166 ? 15.562 -3.191 -10.970 1.00 89.62 166 LYS A N 1
ATOM 1286 C CA . LYS A 1 166 ? 14.826 -2.703 -9.794 1.00 89.62 166 LYS A CA 1
ATOM 1287 C C . LYS A 1 166 ? 14.471 -3.856 -8.860 1.00 89.62 166 LYS A C 1
ATOM 1289 O O . LYS A 1 166 ? 14.196 -4.967 -9.309 1.00 89.62 166 LYS A O 1
ATOM 1294 N N . GLY A 1 167 ? 14.481 -3.586 -7.556 1.00 93.31 167 GLY A N 1
ATOM 1295 C CA . GLY A 1 167 ? 13.988 -4.529 -6.555 1.00 93.31 167 GLY A CA 1
ATOM 1296 C C . GLY A 1 167 ? 12.466 -4.478 -6.498 1.00 93.31 167 GLY A C 1
ATOM 1297 O O . GLY A 1 167 ? 11.895 -3.398 -6.309 1.00 93.31 167 GLY A O 1
ATOM 1298 N N . TYR A 1 168 ? 11.811 -5.625 -6.668 1.00 98.00 168 TYR A N 1
ATOM 1299 C CA . TYR A 1 168 ? 10.355 -5.718 -6.619 1.00 98.00 168 TYR A CA 1
ATOM 1300 C C . TYR A 1 168 ? 9.853 -6.954 -5.873 1.00 98.00 168 TYR A C 1
ATOM 1302 O O . TYR A 1 168 ? 10.546 -7.967 -5.792 1.00 98.00 168 TYR A O 1
ATOM 1310 N N . VAL A 1 169 ? 8.631 -6.860 -5.350 1.00 98.56 169 VAL A N 1
ATOM 1311 C CA . VAL A 1 169 ? 7.850 -7.957 -4.761 1.00 98.56 169 VAL A CA 1
ATOM 1312 C C . VAL A 1 169 ? 6.603 -8.158 -5.610 1.00 98.56 169 VAL A C 1
ATOM 1314 O O . VAL A 1 169 ? 5.897 -7.200 -5.912 1.00 98.56 169 VAL A O 1
ATOM 1317 N N . LYS A 1 170 ? 6.315 -9.392 -6.016 1.00 98.44 170 LYS A N 1
ATOM 1318 C CA . LYS A 1 170 ? 5.067 -9.734 -6.700 1.00 98.44 170 LYS A CA 1
ATOM 1319 C C . LYS A 1 170 ? 3.911 -9.789 -5.701 1.00 98.44 170 LYS A C 1
ATOM 1321 O O . LYS A 1 170 ? 4.079 -10.279 -4.589 1.00 98.44 170 LYS A O 1
ATOM 1326 N N . PHE A 1 171 ? 2.730 -9.355 -6.123 1.00 98.81 171 PHE A N 1
ATOM 1327 C CA . PHE A 1 171 ? 1.490 -9.553 -5.375 1.00 98.81 171 PHE A CA 1
ATOM 1328 C C . PHE A 1 171 ? 0.436 -10.257 -6.229 1.00 98.81 171 PHE A C 1
ATOM 1330 O O . PHE A 1 171 ? 0.453 -10.162 -7.464 1.00 98.81 171 PHE A O 1
ATOM 1337 N N . ILE A 1 172 ? -0.502 -10.921 -5.562 1.00 98.62 172 ILE A N 1
ATOM 1338 C CA . ILE A 1 172 ? -1.726 -11.460 -6.154 1.00 98.62 172 ILE A CA 1
ATOM 1339 C C . ILE A 1 172 ? -2.896 -11.237 -5.194 1.00 98.62 172 ILE A C 1
ATOM 1341 O O . ILE A 1 172 ? -2.772 -11.470 -3.997 1.00 98.62 172 ILE A O 1
ATOM 1345 N N . ILE A 1 173 ? -4.020 -10.765 -5.722 1.00 98.69 173 ILE A N 1
ATOM 1346 C CA . ILE A 1 173 ? -5.276 -10.568 -5.005 1.00 98.69 173 ILE A CA 1
ATOM 1347 C C . ILE A 1 173 ? -6.307 -11.477 -5.658 1.00 98.69 173 ILE A C 1
ATOM 1349 O O . ILE A 1 173 ? -6.589 -11.304 -6.844 1.00 98.69 173 ILE A O 1
ATOM 1353 N N . VAL A 1 174 ? -6.856 -12.430 -4.911 1.00 98.06 174 VAL A N 1
ATOM 1354 C CA . VAL A 1 174 ? -7.970 -13.280 -5.359 1.00 98.06 174 VAL A CA 1
ATOM 1355 C C . VAL A 1 174 ? -9.276 -12.851 -4.704 1.00 98.06 174 VAL A C 1
ATOM 1357 O O . VAL A 1 174 ? -9.276 -12.054 -3.767 1.00 98.06 174 VAL A O 1
ATOM 1360 N N . ASP A 1 175 ? -10.395 -13.338 -5.243 1.00 97.00 175 ASP A N 1
ATOM 1361 C CA . ASP A 1 175 ? -11.742 -12.939 -4.825 1.00 97.00 175 ASP A CA 1
ATOM 1362 C C . ASP A 1 175 ? -11.935 -11.410 -4.867 1.00 97.00 175 ASP A C 1
ATOM 1364 O O . ASP A 1 175 ? -12.664 -10.823 -4.067 1.00 97.00 175 ASP A O 1
ATOM 1368 N N . PHE A 1 176 ? -11.291 -10.754 -5.844 1.00 97.69 176 PHE A N 1
ATOM 1369 C CA . PHE A 1 176 ? -11.133 -9.299 -5.902 1.00 97.69 176 PHE A CA 1
ATOM 1370 C C . PHE A 1 176 ? -12.458 -8.530 -5.890 1.00 97.69 176 PHE A C 1
ATOM 1372 O O . PHE A 1 176 ? -12.532 -7.429 -5.355 1.00 97.69 176 PHE A O 1
ATOM 1379 N N . HIS A 1 177 ? -13.520 -9.089 -6.467 1.00 95.81 177 HIS A N 1
ATOM 1380 C CA . HIS A 1 177 ? -14.837 -8.448 -6.534 1.00 95.81 177 HIS A CA 1
ATOM 1381 C C . HIS A 1 177 ? -15.763 -8.802 -5.360 1.00 95.81 177 HIS A C 1
ATOM 1383 O O . HIS A 1 177 ? -16.928 -8.419 -5.374 1.00 95.81 177 HIS A O 1
ATOM 1389 N N . THR A 1 178 ? -15.259 -9.514 -4.351 1.00 95.06 178 THR A N 1
ATOM 1390 C CA . THR A 1 178 ? -16.011 -9.876 -3.143 1.00 95.06 178 THR A CA 1
ATOM 1391 C C . THR A 1 178 ? -15.707 -8.923 -1.983 1.00 95.06 178 THR A C 1
ATOM 1393 O O . THR A 1 178 ? -14.844 -8.038 -2.095 1.00 95.06 178 THR A O 1
ATOM 1396 N N . ASP A 1 179 ? -16.414 -9.136 -0.873 1.00 92.62 179 ASP A N 1
ATOM 1397 C CA . ASP A 1 179 ? -16.180 -8.461 0.407 1.00 92.62 179 ASP A CA 1
ATOM 1398 C C . ASP A 1 179 ? -15.004 -9.072 1.195 1.00 92.62 179 ASP A C 1
ATOM 1400 O O . ASP A 1 179 ? -14.585 -8.488 2.186 1.00 92.62 179 ASP A O 1
ATOM 1404 N N . GLN A 1 180 ? -14.444 -10.202 0.737 1.00 96.06 180 GLN A N 1
ATOM 1405 C CA . GLN A 1 180 ? -13.315 -10.910 1.362 1.00 96.06 180 GLN A CA 1
ATOM 1406 C C . GLN A 1 180 ? -12.159 -11.114 0.363 1.00 96.06 180 GLN A C 1
ATOM 1408 O O . GLN A 1 180 ? -11.805 -12.252 0.030 1.00 96.06 180 GLN A O 1
ATOM 1413 N N . PRO A 1 181 ? -11.597 -10.034 -0.213 1.00 97.62 181 PRO A N 1
ATOM 1414 C CA . PRO A 1 181 ? -10.452 -10.164 -1.101 1.00 97.62 181 PRO A CA 1
ATOM 1415 C C . PRO A 1 181 ? -9.255 -10.728 -0.331 1.00 97.62 181 PRO A C 1
ATOM 1417 O O . PRO A 1 181 ? -8.983 -10.324 0.796 1.00 97.62 181 PRO A O 1
ATOM 1420 N N . LYS A 1 182 ? -8.506 -11.622 -0.975 1.00 98.38 182 LYS A N 1
ATOM 1421 C CA . LYS A 1 182 ? -7.343 -12.280 -0.371 1.00 98.38 182 LYS A CA 1
ATOM 1422 C C . LYS A 1 182 ? -6.075 -11.828 -1.070 1.00 98.38 182 LYS A C 1
ATOM 1424 O O . LYS A 1 182 ? -5.851 -12.186 -2.229 1.00 98.38 182 LYS A O 1
ATOM 1429 N N . LEU A 1 183 ? -5.263 -11.036 -0.386 1.00 98.75 183 LEU A N 1
ATOM 1430 C CA . LEU A 1 183 ? -4.005 -10.495 -0.886 1.00 98.75 183 LEU A CA 1
ATOM 1431 C C . LEU A 1 183 ? -2.818 -11.318 -0.375 1.00 98.75 183 LEU A C 1
ATOM 1433 O O . LEU A 1 183 ? -2.630 -11.497 0.822 1.00 98.75 183 LEU A O 1
ATOM 1437 N N . TYR A 1 184 ? -1.963 -11.744 -1.297 1.00 98.75 184 TYR A N 1
ATOM 1438 C CA . TYR A 1 184 ? -0.687 -12.376 -0.992 1.00 98.75 184 TYR A CA 1
ATOM 1439 C C . TYR A 1 184 ? 0.459 -11.555 -1.575 1.00 98.75 184 TYR A C 1
ATOM 1441 O O . TYR A 1 184 ? 0.454 -11.215 -2.763 1.00 98.75 184 TYR A O 1
ATOM 1449 N N . PHE A 1 185 ? 1.479 -11.309 -0.758 1.00 98.81 185 PHE A N 1
ATOM 1450 C CA . PHE A 1 185 ? 2.795 -10.870 -1.207 1.00 98.81 185 PHE A CA 1
ATOM 1451 C C . PHE A 1 185 ? 3.682 -12.099 -1.376 1.00 98.81 185 PHE A C 1
ATOM 1453 O O . PHE A 1 185 ? 3.865 -12.884 -0.449 1.00 98.81 185 PHE A O 1
ATOM 1460 N N . ILE A 1 186 ? 4.206 -12.287 -2.578 1.00 98.69 186 ILE A N 1
ATOM 1461 C CA . ILE A 1 186 ? 4.850 -13.528 -3.001 1.00 98.69 186 ILE A CA 1
ATOM 1462 C C . ILE A 1 186 ? 6.353 -13.431 -2.742 1.00 98.69 186 ILE A C 1
ATOM 1464 O O . ILE A 1 186 ? 6.972 -12.422 -3.104 1.00 98.69 186 ILE A O 1
ATOM 1468 N N . ASP A 1 187 ? 6.960 -14.499 -2.211 1.00 98.12 187 ASP A N 1
ATOM 1469 C CA . ASP A 1 187 ? 8.416 -14.651 -2.251 1.00 98.12 187 ASP A CA 1
ATOM 1470 C C . ASP A 1 187 ? 8.853 -14.708 -3.722 1.00 98.12 187 ASP A C 1
ATOM 1472 O O . ASP A 1 187 ? 8.705 -15.707 -4.433 1.00 98.12 187 ASP A O 1
ATOM 1476 N N . SER A 1 188 ? 9.357 -13.576 -4.209 1.00 97.19 188 SER A N 1
ATOM 1477 C CA . SER A 1 188 ? 9.644 -13.389 -5.625 1.00 97.19 188 SER A CA 1
ATOM 1478 C C . SER A 1 188 ? 10.959 -14.040 -6.046 1.00 97.19 188 SER A C 1
ATOM 1480 O O . SER A 1 188 ? 11.206 -14.121 -7.252 1.00 97.19 188 SER A O 1
ATOM 1482 N N . TYR A 1 189 ? 11.766 -14.517 -5.086 1.00 93.44 189 TYR A N 1
ATOM 1483 C CA . TYR A 1 189 ? 12.882 -15.424 -5.344 1.00 93.44 189 TYR A CA 1
ATOM 1484 C C . TYR A 1 189 ? 12.404 -16.857 -5.546 1.00 93.44 189 TYR A C 1
ATOM 1486 O O . TYR A 1 189 ? 12.910 -17.533 -6.441 1.00 93.44 189 TYR A O 1
ATOM 1494 N N . ALA A 1 190 ? 11.456 -17.317 -4.727 1.00 95.44 190 ALA A N 1
ATOM 1495 C CA . ALA A 1 190 ? 10.970 -18.693 -4.771 1.00 95.44 190 ALA A CA 1
ATOM 1496 C C . ALA A 1 190 ? 10.092 -18.977 -6.001 1.00 95.44 190 ALA A C 1
ATOM 1498 O O . ALA A 1 190 ? 10.182 -20.057 -6.585 1.00 95.44 190 ALA A O 1
ATOM 1499 N N . TYR A 1 191 ? 9.280 -18.004 -6.422 1.00 96.06 191 TYR A N 1
ATOM 1500 C CA . TYR A 1 191 ? 8.339 -18.161 -7.533 1.00 96.06 191 TYR A CA 1
ATOM 1501 C C . TYR A 1 191 ? 8.673 -17.198 -8.651 1.00 96.06 191 TYR A C 1
ATOM 1503 O O . TYR A 1 191 ? 8.666 -15.989 -8.434 1.00 96.06 191 TYR A O 1
ATOM 1511 N N . ASP A 1 192 ? 8.929 -17.702 -9.858 1.00 91.94 192 ASP A N 1
ATOM 1512 C CA . ASP A 1 192 ? 9.234 -16.834 -10.993 1.00 91.94 192 ASP A CA 1
ATOM 1513 C C . ASP A 1 192 ? 7.962 -16.158 -11.525 1.00 91.94 192 ASP A C 1
ATOM 1515 O O . ASP A 1 192 ? 7.879 -14.925 -11.583 1.00 91.94 192 ASP A O 1
ATOM 1519 N N . LEU A 1 193 ? 6.932 -16.963 -11.802 1.00 93.50 193 LEU A N 1
ATOM 1520 C CA . LEU A 1 193 ? 5.639 -16.520 -12.317 1.00 93.50 193 LEU A CA 1
ATOM 1521 C C . LEU A 1 193 ? 4.570 -16.488 -11.216 1.00 93.50 193 LEU A C 1
ATOM 1523 O O . LEU A 1 193 ? 4.566 -17.316 -10.306 1.00 93.50 193 LEU A O 1
ATOM 1527 N N . HIS A 1 194 ? 3.577 -15.598 -11.345 1.00 96.00 194 HIS A N 1
ATOM 1528 C CA . HIS A 1 194 ? 2.374 -15.643 -10.494 1.00 96.00 194 HIS A CA 1
ATOM 1529 C C . HIS A 1 194 ? 1.610 -16.967 -10.622 1.00 96.00 194 HIS A C 1
ATOM 1531 O O . HIS A 1 194 ? 0.961 -17.380 -9.671 1.00 96.00 194 HIS A O 1
ATOM 1537 N N . ASP A 1 195 ? 1.691 -17.625 -11.782 1.00 95.56 195 ASP A N 1
ATOM 1538 C CA . ASP A 1 195 ? 1.066 -18.931 -12.033 1.00 95.56 195 ASP A CA 1
ATOM 1539 C C . ASP A 1 195 ? 1.706 -20.058 -11.205 1.00 95.56 195 ASP A C 1
ATOM 1541 O O . ASP A 1 195 ? 1.011 -20.954 -10.730 1.00 95.56 195 ASP A O 1
ATOM 1545 N N . ASP A 1 196 ? 3.018 -19.986 -10.965 1.00 95.62 196 ASP A N 1
ATOM 1546 C CA . ASP A 1 196 ? 3.717 -20.962 -10.124 1.00 95.62 196 ASP A CA 1
ATOM 1547 C C . ASP A 1 196 ? 3.281 -20.826 -8.662 1.00 95.62 196 ASP A C 1
ATOM 1549 O O . ASP A 1 196 ? 3.000 -21.825 -7.998 1.00 95.62 196 ASP A O 1
ATOM 1553 N N . PHE A 1 197 ? 3.169 -19.583 -8.179 1.00 97.44 197 PHE A N 1
ATOM 1554 C CA . PHE A 1 197 ? 2.637 -19.296 -6.847 1.00 97.44 197 PHE A CA 1
ATOM 1555 C C . PHE A 1 197 ? 1.187 -19.763 -6.728 1.00 97.44 197 PHE A C 1
ATOM 1557 O O . PHE A 1 197 ? 0.853 -20.489 -5.797 1.00 97.44 197 PHE A O 1
ATOM 1564 N N . ALA A 1 198 ? 0.339 -19.402 -7.697 1.00 97.50 198 ALA A N 1
ATOM 1565 C CA . ALA A 1 198 ? -1.076 -19.749 -7.705 1.00 97.50 198 ALA A CA 1
ATOM 1566 C C . ALA A 1 198 ? -1.292 -21.259 -7.541 1.00 97.50 198 ALA A C 1
ATOM 1568 O O . ALA A 1 198 ? -2.049 -21.679 -6.670 1.00 97.50 198 ALA A O 1
ATOM 1569 N N . LYS A 1 199 ? -0.545 -22.082 -8.286 1.00 96.12 199 LYS A N 1
ATOM 1570 C CA . LYS A 1 199 ? -0.585 -23.546 -8.141 1.00 96.12 199 LYS A CA 1
ATOM 1571 C C . LYS A 1 199 ? -0.137 -24.019 -6.762 1.00 96.12 199 LYS A C 1
ATOM 1573 O O . LYS A 1 199 ? -0.725 -24.959 -6.234 1.00 96.12 199 LYS A O 1
ATOM 1578 N N . ALA A 1 200 ? 0.891 -23.398 -6.185 1.00 95.69 200 ALA A N 1
ATOM 1579 C CA . ALA A 1 200 ? 1.409 -23.782 -4.873 1.00 95.69 200 ALA A CA 1
ATOM 1580 C C . ALA A 1 200 ? 0.411 -23.526 -3.736 1.00 95.69 200 ALA A C 1
ATOM 1582 O O . ALA A 1 200 ? 0.407 -24.277 -2.764 1.00 95.69 200 ALA A O 1
ATOM 1583 N N . VAL A 1 201 ? -0.450 -22.514 -3.876 1.00 95.94 201 VAL A N 1
ATOM 1584 C CA . VAL A 1 201 ? -1.468 -22.158 -2.873 1.00 95.94 201 VAL A CA 1
ATOM 1585 C C . VAL A 1 201 ? -2.893 -22.575 -3.267 1.00 95.94 201 VAL A C 1
ATOM 1587 O O . VAL A 1 201 ? -3.853 -22.202 -2.600 1.00 95.94 201 VAL A O 1
ATOM 1590 N N . GLY A 1 202 ? -3.053 -23.361 -4.340 1.00 95.31 202 GLY A N 1
ATOM 1591 C CA . GLY A 1 202 ? -4.351 -23.903 -4.759 1.00 95.31 202 GLY A CA 1
ATOM 1592 C C . GLY A 1 202 ? -5.306 -22.890 -5.406 1.00 95.31 202 GLY A C 1
ATOM 1593 O O . GLY A 1 202 ? -6.519 -23.031 -5.291 1.00 95.31 202 GLY A O 1
ATOM 1594 N N . ILE A 1 203 ? -4.782 -21.862 -6.079 1.00 94.81 203 ILE A N 1
ATOM 1595 C CA . ILE A 1 203 ? -5.565 -20.928 -6.899 1.00 94.81 203 ILE A CA 1
ATOM 1596 C C . ILE A 1 203 ? -5.678 -21.502 -8.319 1.00 94.81 203 ILE A C 1
ATOM 1598 O O . ILE A 1 203 ? -4.721 -21.473 -9.093 1.00 94.81 203 ILE A O 1
ATOM 1602 N N . ASP A 1 204 ? -6.864 -22.003 -8.669 1.00 85.44 204 ASP A N 1
ATOM 1603 C CA . ASP A 1 204 ? -7.084 -22.775 -9.902 1.00 85.44 204 ASP A CA 1
ATOM 1604 C C . ASP A 1 204 ? -7.140 -21.932 -11.190 1.00 85.44 204 ASP A C 1
ATOM 1606 O O . ASP A 1 204 ? -6.783 -22.417 -12.266 1.00 85.44 204 ASP A O 1
ATOM 1610 N N . TYR A 1 205 ? -7.618 -20.682 -11.119 1.00 88.69 205 TYR A N 1
ATOM 1611 C CA . TYR A 1 205 ? -7.844 -19.849 -12.306 1.00 88.69 205 TYR A CA 1
ATOM 1612 C C . TYR A 1 205 ? -7.479 -18.377 -12.085 1.00 88.69 205 TYR A C 1
ATOM 1614 O O . TYR A 1 205 ? -8.044 -17.694 -11.234 1.00 88.69 205 TYR A O 1
ATOM 1622 N N . LEU A 1 206 ? -6.571 -17.866 -12.922 1.00 91.69 206 LEU A N 1
ATOM 1623 C CA . LEU A 1 206 ? -6.135 -16.465 -12.939 1.00 91.69 206 LEU A CA 1
ATOM 1624 C C . LEU A 1 206 ? -6.974 -15.628 -13.918 1.00 91.69 206 LEU A C 1
ATOM 1626 O O . LEU A 1 206 ? -6.453 -15.130 -14.917 1.00 91.69 206 LEU A O 1
ATOM 1630 N N . GLY A 1 207 ? -8.277 -15.536 -13.648 1.00 91.38 207 GLY A N 1
ATOM 1631 C CA . GLY A 1 207 ? -9.236 -14.754 -14.435 1.00 91.38 207 GLY A CA 1
ATOM 1632 C C . GLY A 1 207 ? -9.458 -13.332 -13.928 1.00 91.38 207 GLY A C 1
ATOM 1633 O O . GLY A 1 207 ? -8.683 -12.812 -13.131 1.00 91.38 207 GLY A O 1
ATOM 1634 N N . ASP A 1 208 ? -10.576 -12.730 -14.337 1.00 90.31 208 ASP A N 1
ATOM 1635 C CA . ASP A 1 208 ? -10.922 -11.335 -14.019 1.00 90.31 208 ASP A CA 1
ATOM 1636 C C . ASP A 1 208 ? -11.004 -11.041 -12.511 1.00 90.31 208 ASP A C 1
ATOM 1638 O O . ASP A 1 208 ? -10.613 -9.955 -12.078 1.00 90.31 208 ASP A O 1
ATOM 1642 N N . ASN A 1 209 ? -11.429 -12.028 -11.707 1.00 94.56 209 ASN A N 1
ATOM 1643 C CA . ASN A 1 209 ? -11.486 -11.956 -10.239 1.00 94.56 209 ASN A CA 1
ATOM 1644 C C . ASN A 1 209 ? -10.107 -11.973 -9.556 1.00 94.56 209 ASN A C 1
ATOM 1646 O O . ASN A 1 209 ? -10.044 -11.924 -8.326 1.00 94.56 209 ASN A O 1
ATOM 1650 N N . VAL A 1 210 ? -9.020 -12.070 -10.323 1.00 97.75 210 VAL A N 1
ATOM 1651 C CA . VAL A 1 210 ? -7.653 -12.105 -9.813 1.00 97.75 210 VAL A CA 1
ATOM 1652 C C . VAL A 1 210 ? -6.863 -10.922 -10.354 1.00 97.75 210 VAL A C 1
ATOM 1654 O O . VAL A 1 210 ? -6.702 -10.763 -11.564 1.00 97.75 210 VAL A O 1
ATOM 1657 N N . LYS A 1 211 ? -6.317 -10.099 -9.458 1.00 98.19 211 LYS A N 1
ATOM 1658 C CA . LYS A 1 211 ? -5.416 -8.995 -9.815 1.00 98.19 211 LYS A CA 1
ATOM 1659 C C . LYS A 1 211 ? -4.005 -9.337 -9.384 1.00 98.19 211 LYS A C 1
ATOM 1661 O O . LYS A 1 211 ? -3.788 -9.841 -8.291 1.00 98.19 211 LYS A O 1
ATOM 1666 N N . LYS A 1 212 ? -3.034 -9.101 -10.258 1.00 97.81 212 LYS A N 1
ATOM 1667 C CA . LYS A 1 212 ? -1.645 -9.497 -10.026 1.00 97.81 212 LYS A CA 1
ATOM 1668 C C . LYS A 1 212 ? -0.685 -8.467 -10.577 1.00 97.81 212 LYS A C 1
ATOM 1670 O O . LYS A 1 212 ? -0.901 -7.917 -11.658 1.00 97.81 212 LYS A O 1
ATOM 1675 N N . GLY A 1 213 ? 0.411 -8.260 -9.873 1.00 97.75 213 GLY A N 1
ATOM 1676 C CA . GLY A 1 213 ? 1.357 -7.220 -10.230 1.00 97.75 213 GLY A CA 1
ATOM 1677 C C . GLY A 1 213 ? 2.612 -7.249 -9.390 1.00 97.75 213 GLY A C 1
ATOM 1678 O O . GLY A 1 213 ? 2.981 -8.292 -8.839 1.00 97.75 213 GLY A O 1
ATOM 1679 N N . GLN A 1 214 ? 3.270 -6.099 -9.333 1.00 97.94 214 GLN A N 1
ATOM 1680 C CA . GLN A 1 214 ? 4.532 -5.896 -8.648 1.00 97.94 214 GLN A CA 1
ATOM 1681 C C . GLN A 1 214 ? 4.495 -4.608 -7.839 1.00 97.94 214 GLN A C 1
ATOM 1683 O O . GLN A 1 214 ? 3.916 -3.613 -8.267 1.00 97.94 214 GLN A O 1
ATOM 1688 N N . ILE A 1 215 ? 5.173 -4.636 -6.698 1.00 98.69 215 ILE A N 1
ATOM 1689 C CA . ILE A 1 215 ? 5.511 -3.474 -5.888 1.00 98.69 215 ILE A CA 1
ATOM 1690 C C . ILE A 1 215 ? 7.004 -3.243 -6.048 1.00 98.69 215 ILE A C 1
ATOM 1692 O O . ILE A 1 215 ? 7.798 -4.146 -5.788 1.00 98.69 215 ILE A O 1
ATOM 1696 N N . ILE A 1 216 ? 7.383 -2.054 -6.489 1.00 98.19 216 ILE A N 1
ATOM 1697 C CA . ILE A 1 216 ? 8.743 -1.693 -6.884 1.00 98.19 216 ILE A CA 1
ATOM 1698 C C . ILE A 1 216 ? 9.253 -0.633 -5.920 1.00 98.19 216 ILE A C 1
ATOM 1700 O O . ILE A 1 216 ? 8.541 0.334 -5.642 1.00 98.19 216 ILE A O 1
ATOM 1704 N N . TYR A 1 217 ? 10.485 -0.792 -5.444 1.00 95.62 217 TYR A N 1
ATOM 1705 C CA . TYR A 1 217 ? 11.152 0.219 -4.631 1.00 95.62 217 TYR A CA 1
ATOM 1706 C C . TYR A 1 217 ? 12.129 1.044 -5.476 1.00 95.62 217 TYR A C 1
ATOM 1708 O O . TYR A 1 217 ? 13.061 0.492 -6.066 1.00 95.62 217 TYR A O 1
ATOM 1716 N N . HIS A 1 218 ? 11.947 2.368 -5.498 1.00 93.00 218 HIS A N 1
ATOM 1717 C CA . HIS A 1 218 ? 12.835 3.311 -6.185 1.00 93.00 218 HIS A CA 1
ATOM 1718 C C . HIS A 1 218 ? 13.623 4.129 -5.150 1.00 93.00 218 HIS A C 1
ATOM 1720 O O . HIS A 1 218 ? 13.094 5.103 -4.610 1.00 93.00 218 HIS A O 1
ATOM 1726 N N . PRO A 1 219 ? 14.881 3.760 -4.842 1.00 86.06 219 PRO A N 1
ATOM 1727 C CA . PRO A 1 219 ? 15.625 4.306 -3.701 1.00 86.06 219 PRO A CA 1
ATOM 1728 C C . PRO A 1 219 ? 16.041 5.775 -3.848 1.00 86.06 219 PRO A C 1
ATOM 1730 O O . PRO A 1 219 ? 16.390 6.409 -2.857 1.00 86.06 219 PRO A O 1
ATOM 1733 N N . THR A 1 220 ? 16.047 6.312 -5.067 1.00 84.56 220 THR A N 1
ATOM 1734 C CA . THR A 1 220 ? 16.551 7.660 -5.382 1.00 84.56 220 THR A CA 1
ATOM 1735 C C . THR A 1 220 ? 15.444 8.680 -5.626 1.00 84.56 220 THR A C 1
ATOM 1737 O O . THR A 1 220 ? 15.739 9.829 -5.941 1.00 84.56 220 THR A O 1
ATOM 1740 N N . VAL A 1 221 ? 14.180 8.280 -5.492 1.00 86.31 221 VAL A N 1
ATOM 1741 C CA . VAL A 1 221 ? 13.024 9.127 -5.804 1.00 86.31 221 VAL A CA 1
ATOM 1742 C C . VAL A 1 221 ? 12.372 9.597 -4.517 1.00 86.31 221 VAL A C 1
ATOM 1744 O O . VAL A 1 221 ? 12.223 8.826 -3.568 1.00 86.31 221 VAL A O 1
ATOM 1747 N N . LEU A 1 222 ? 12.007 10.876 -4.468 1.00 85.25 222 LEU A N 1
ATOM 1748 C CA . LEU A 1 222 ? 11.293 11.445 -3.333 1.00 85.25 222 LEU A CA 1
ATOM 1749 C C . LEU A 1 222 ? 9.861 10.896 -3.298 1.00 85.25 222 LEU A C 1
ATOM 1751 O O . LEU A 1 222 ? 9.162 10.902 -4.308 1.00 85.25 222 LEU A O 1
ATOM 1755 N N . SER A 1 223 ? 9.432 10.415 -2.139 1.00 89.56 223 SER A N 1
ATOM 1756 C CA . SER A 1 223 ? 8.077 9.909 -1.923 1.00 89.56 223 SER A CA 1
ATOM 1757 C C . SER A 1 223 ? 7.086 11.016 -1.557 1.00 89.56 223 SER A C 1
ATOM 1759 O O . SER A 1 223 ? 7.468 12.129 -1.186 1.00 89.56 223 SER A O 1
ATOM 1761 N N . ASN A 1 224 ? 5.791 10.689 -1.589 1.00 90.12 224 ASN A N 1
ATOM 1762 C CA . ASN A 1 224 ? 4.705 11.636 -1.300 1.00 90.12 224 ASN A CA 1
ATOM 1763 C C . ASN A 1 224 ? 4.704 12.143 0.152 1.00 90.12 224 ASN A C 1
ATOM 1765 O O . ASN A 1 224 ? 4.130 13.190 0.439 1.00 90.12 224 ASN A O 1
ATOM 1769 N N . ASN A 1 225 ? 5.361 11.424 1.066 1.00 90.69 225 ASN A N 1
ATOM 1770 C CA . ASN A 1 225 ? 5.531 11.834 2.461 1.00 90.69 225 ASN A CA 1
ATOM 1771 C C . ASN A 1 225 ? 6.798 12.692 2.694 1.00 90.69 225 ASN A C 1
ATOM 1773 O O . ASN A 1 225 ? 7.112 13.031 3.834 1.00 90.69 225 ASN A O 1
ATOM 1777 N N . GLY A 1 226 ? 7.546 13.013 1.629 1.00 85.38 226 GLY A N 1
ATOM 1778 C CA . GLY A 1 226 ? 8.754 13.840 1.665 1.00 85.38 226 GLY A CA 1
ATOM 1779 C C . GLY A 1 226 ? 10.045 13.101 2.039 1.00 85.38 226 GLY A C 1
ATOM 1780 O O . GLY A 1 226 ? 11.090 13.740 2.165 1.00 85.38 226 GLY A O 1
ATOM 1781 N N . THR A 1 227 ? 10.011 11.777 2.220 1.00 85.44 227 THR A N 1
ATOM 1782 C CA . THR A 1 227 ? 11.214 10.959 2.456 1.00 85.44 227 THR A CA 1
ATOM 1783 C C . THR A 1 227 ? 11.820 10.447 1.150 1.00 85.44 227 THR A C 1
ATOM 1785 O O . THR A 1 227 ? 11.116 10.237 0.162 1.00 85.44 227 THR A O 1
ATOM 1788 N N . LEU A 1 228 ? 13.141 10.259 1.130 1.00 83.56 228 LEU A N 1
ATOM 1789 C CA . LEU A 1 228 ? 13.839 9.656 -0.005 1.00 83.56 228 LEU A CA 1
ATOM 1790 C C . LEU A 1 228 ? 13.585 8.143 -0.050 1.00 83.56 228 LEU A C 1
ATOM 1792 O O . LEU A 1 228 ? 13.700 7.470 0.974 1.00 83.56 228 LEU A O 1
ATOM 1796 N N . GLY A 1 229 ? 13.301 7.627 -1.244 1.00 87.25 229 GLY A N 1
ATOM 1797 C CA . GLY A 1 229 ? 12.903 6.246 -1.481 1.00 87.25 229 GLY A CA 1
ATOM 1798 C C . GLY A 1 229 ? 11.385 6.137 -1.574 1.00 87.25 229 GLY A C 1
ATOM 1799 O O . GLY A 1 229 ? 10.691 6.405 -0.594 1.00 87.25 229 GLY A O 1
ATOM 1800 N N . THR A 1 230 ? 10.861 5.729 -2.733 1.00 94.75 230 THR A N 1
ATOM 1801 C CA . THR A 1 230 ? 9.412 5.594 -2.948 1.00 94.75 230 THR A CA 1
ATOM 1802 C C . THR A 1 230 ? 9.009 4.183 -3.356 1.00 94.75 230 THR A C 1
ATOM 1804 O O . THR A 1 230 ? 9.741 3.520 -4.097 1.00 94.75 230 THR A O 1
ATOM 1807 N N . PHE A 1 231 ? 7.852 3.717 -2.882 1.00 98.31 231 PHE A N 1
ATOM 1808 C CA . PHE A 1 231 ? 7.240 2.492 -3.395 1.00 98.31 231 PHE A CA 1
ATOM 1809 C C . PHE A 1 231 ? 6.231 2.830 -4.474 1.00 98.31 231 PHE A C 1
ATOM 1811 O O . PHE A 1 231 ? 5.487 3.806 -4.400 1.00 98.31 231 PHE A O 1
ATOM 1818 N N . THR A 1 232 ? 6.165 1.964 -5.469 1.00 98.44 232 THR A N 1
ATOM 1819 C CA . THR A 1 232 ? 5.131 2.030 -6.490 1.00 98.44 232 THR A CA 1
ATOM 1820 C C . THR A 1 232 ? 4.531 0.665 -6.725 1.00 98.44 232 THR A C 1
ATOM 1822 O O . THR A 1 232 ? 5.190 -0.331 -6.437 1.00 98.44 232 THR A O 1
ATOM 1825 N N . PHE A 1 233 ? 3.322 0.601 -7.270 1.00 98.62 233 PHE A N 1
ATOM 1826 C CA . PHE A 1 233 ? 2.768 -0.648 -7.774 1.00 98.62 233 PHE A CA 1
ATOM 1827 C C . PHE A 1 233 ? 2.366 -0.532 -9.244 1.00 98.62 233 PHE A C 1
ATOM 1829 O O . PHE A 1 233 ? 1.968 0.533 -9.717 1.00 98.62 233 PHE A O 1
ATOM 1836 N N . ASN A 1 234 ? 2.469 -1.650 -9.956 1.00 97.31 234 ASN A N 1
ATOM 1837 C CA . ASN A 1 234 ? 1.993 -1.822 -11.324 1.00 97.31 234 ASN A CA 1
ATOM 1838 C C . ASN A 1 234 ? 1.419 -3.241 -11.496 1.00 97.31 234 ASN A C 1
ATOM 1840 O O . ASN A 1 234 ? 1.600 -4.095 -10.624 1.00 97.31 234 ASN A O 1
ATOM 1844 N N . TYR A 1 235 ? 0.722 -3.496 -12.600 1.00 97.12 235 TYR A N 1
ATOM 1845 C CA . TYR A 1 235 ? 0.163 -4.802 -12.925 1.00 97.12 235 TYR A CA 1
ATOM 1846 C C . TYR A 1 235 ? 1.119 -5.641 -13.771 1.00 97.12 235 TYR A C 1
ATOM 1848 O O . TYR A 1 235 ? 2.014 -5.154 -14.459 1.00 97.12 235 TYR A O 1
ATOM 1856 N N . SER A 1 236 ? 0.895 -6.952 -13.753 1.00 92.88 236 SER A N 1
ATOM 1857 C CA . SER A 1 236 ? 1.678 -7.875 -14.575 1.00 92.88 236 SER A CA 1
ATOM 1858 C C . SER A 1 236 ? 1.564 -7.507 -16.056 1.00 92.88 236 SER A C 1
ATOM 1860 O O . SER A 1 236 ? 0.463 -7.268 -16.547 1.00 92.88 236 SER A O 1
ATOM 1862 N N . ASN A 1 237 ? 2.695 -7.505 -16.767 1.00 88.31 237 ASN A N 1
ATOM 1863 C CA . ASN A 1 237 ? 2.839 -7.071 -18.164 1.00 88.31 237 ASN A CA 1
ATOM 1864 C C . ASN A 1 237 ? 2.663 -5.561 -18.418 1.00 88.31 237 ASN A C 1
ATOM 1866 O O . ASN A 1 237 ? 2.736 -5.143 -19.574 1.00 88.31 237 ASN A O 1
ATOM 1870 N N . GLY A 1 238 ? 2.473 -4.734 -17.386 1.00 89.62 238 GLY A N 1
ATOM 1871 C CA . GLY A 1 238 ? 2.477 -3.275 -17.527 1.00 89.62 238 GLY A CA 1
ATOM 1872 C C . GLY A 1 238 ? 1.148 -2.635 -17.931 1.00 89.62 238 GLY A C 1
ATOM 1873 O O . GLY A 1 238 ? 1.089 -1.415 -18.019 1.00 89.62 238 GLY A O 1
ATOM 1874 N N . HIS A 1 239 ? 0.100 -3.419 -18.204 1.00 92.38 239 HIS A N 1
ATOM 1875 C CA . HIS A 1 239 ? -1.182 -2.893 -18.687 1.00 92.38 239 HIS A CA 1
ATOM 1876 C C . HIS A 1 239 ? -2.023 -2.270 -17.572 1.00 92.38 239 HIS A C 1
ATOM 1878 O O . HIS A 1 239 ? -2.016 -2.741 -16.432 1.00 92.38 239 HIS A O 1
ATOM 1884 N N . GLY A 1 240 ? -2.773 -1.222 -17.915 1.00 94.06 240 GLY A N 1
ATOM 1885 C CA . GLY A 1 240 ? -3.636 -0.519 -16.975 1.00 94.06 240 GLY A CA 1
ATOM 1886 C C . GLY A 1 240 ? -4.884 -1.309 -16.585 1.00 94.06 240 GLY A C 1
ATOM 1887 O O . GLY A 1 240 ? -5.166 -2.399 -17.085 1.00 94.06 240 GLY A O 1
ATOM 1888 N N . GLN A 1 241 ? -5.643 -0.743 -15.652 1.00 97.50 241 GLN A N 1
ATOM 1889 C CA . GLN A 1 241 ? -6.993 -1.173 -15.290 1.00 97.50 241 GLN A CA 1
ATOM 1890 C C . GLN A 1 241 ? -7.861 0.078 -15.130 1.00 97.50 241 GLN A C 1
ATOM 1892 O O . GLN A 1 241 ? -7.328 1.178 -14.975 1.00 97.50 241 GLN A O 1
ATOM 1897 N N . ASP A 1 242 ? -9.180 -0.102 -15.118 1.00 97.94 242 ASP A N 1
ATOM 1898 C CA . ASP A 1 242 ? -10.121 0.973 -14.796 1.00 97.94 242 ASP A CA 1
ATOM 1899 C C . ASP A 1 242 ? -9.862 1.537 -13.395 1.00 97.94 242 ASP A C 1
ATOM 1901 O O . ASP A 1 242 ? -9.435 0.810 -12.487 1.00 97.94 242 ASP A O 1
ATOM 1905 N N . PHE A 1 243 ? -10.115 2.834 -13.223 1.00 98.56 243 PHE A N 1
ATOM 1906 C CA . PHE A 1 243 ? -9.842 3.560 -11.983 1.00 98.56 243 PHE A CA 1
ATOM 1907 C C . PHE A 1 243 ? -10.329 2.838 -10.721 1.00 98.56 243 PHE A C 1
ATOM 1909 O O . PHE A 1 243 ? -9.573 2.735 -9.759 1.00 98.56 243 PHE A O 1
ATOM 1916 N N . GLU A 1 244 ? -11.541 2.281 -10.712 1.00 97.56 244 GLU A N 1
ATOM 1917 C CA . GLU A 1 244 ? -12.114 1.600 -9.545 1.00 97.56 244 GLU A CA 1
ATOM 1918 C C . GLU A 1 244 ? -11.315 0.346 -9.156 1.00 97.56 244 GLU A C 1
ATOM 1920 O O . GLU A 1 244 ? -11.168 0.024 -7.974 1.00 97.56 244 GLU A O 1
ATOM 1925 N N . VAL A 1 245 ? -10.745 -0.352 -10.145 1.00 98.50 245 VAL A N 1
ATOM 1926 C CA . VAL A 1 245 ? -9.853 -1.495 -9.912 1.00 98.50 245 VAL A CA 1
ATOM 1927 C C . VAL A 1 245 ? -8.522 -1.009 -9.343 1.00 98.50 245 VAL A C 1
ATOM 1929 O O . VAL A 1 245 ? -8.020 -1.595 -8.385 1.00 98.50 245 VAL A O 1
ATOM 1932 N N . VAL A 1 246 ? -7.961 0.075 -9.889 1.00 98.75 246 VAL A N 1
ATOM 1933 C CA . VAL A 1 246 ? -6.724 0.682 -9.371 1.00 98.75 246 VAL A CA 1
ATOM 1934 C C . VAL A 1 246 ? -6.909 1.180 -7.941 1.00 98.75 246 VAL A C 1
ATOM 1936 O O . VAL A 1 246 ? -6.050 0.915 -7.103 1.00 98.75 246 VAL A O 1
ATOM 1939 N N . GLN A 1 247 ? -8.035 1.825 -7.640 1.00 98.44 247 GLN A N 1
ATOM 1940 C CA . GLN A 1 247 ? -8.371 2.317 -6.310 1.00 98.44 247 GLN A CA 1
ATOM 1941 C C . GLN A 1 247 ? -8.454 1.179 -5.293 1.00 98.44 247 GLN A C 1
ATOM 1943 O O . GLN A 1 247 ? -7.747 1.217 -4.285 1.00 98.44 247 GLN A O 1
ATOM 1948 N N . LYS A 1 248 ? -9.233 0.130 -5.585 1.00 98.25 248 LYS A N 1
ATOM 1949 C CA . LYS A 1 248 ? -9.356 -1.016 -4.676 1.00 98.25 248 LYS A CA 1
ATOM 1950 C C . LYS A 1 248 ? -8.019 -1.746 -4.493 1.00 98.25 248 LYS A C 1
ATOM 1952 O O . LYS A 1 248 ? -7.682 -2.110 -3.371 1.00 98.25 248 LYS A O 1
ATOM 1957 N N . CYS A 1 249 ? -7.221 -1.922 -5.553 1.00 98.62 249 CYS A N 1
ATOM 1958 C CA . CYS A 1 249 ? -5.867 -2.481 -5.436 1.00 98.62 249 CYS A CA 1
ATOM 1959 C C . CYS A 1 249 ? -4.967 -1.618 -4.544 1.00 98.62 249 CYS A C 1
ATOM 1961 O O . CYS A 1 249 ? -4.331 -2.144 -3.636 1.00 98.62 249 CYS A O 1
ATOM 1963 N N . TYR A 1 250 ? -4.917 -0.307 -4.787 1.00 98.75 250 TYR A N 1
ATOM 1964 C CA . TYR A 1 250 ? -4.110 0.632 -4.009 1.00 98.75 250 TYR A CA 1
ATOM 1965 C C . TYR A 1 250 ? -4.462 0.580 -2.520 1.00 98.75 250 TYR A C 1
ATOM 1967 O O . TYR A 1 250 ? -3.572 0.509 -1.676 1.00 98.75 250 TYR A O 1
ATOM 1975 N N . GLU A 1 251 ? -5.754 0.553 -2.199 1.00 98.12 251 GLU A N 1
ATOM 1976 C CA . GLU A 1 251 ? -6.246 0.530 -0.823 1.00 98.12 251 GLU A CA 1
ATOM 1977 C C . GLU A 1 251 ? -5.957 -0.800 -0.124 1.00 98.12 251 GLU A C 1
ATOM 1979 O O . GLU A 1 251 ? -5.482 -0.784 1.012 1.00 98.12 251 GLU A O 1
ATOM 1984 N N . LEU A 1 252 ? -6.146 -1.934 -0.810 1.00 98.56 252 LEU A N 1
ATOM 1985 C CA . LEU A 1 252 ? -5.797 -3.259 -0.283 1.00 98.56 252 LEU A CA 1
ATOM 1986 C C . LEU A 1 252 ? -4.294 -3.398 -0.034 1.00 98.56 252 LEU A C 1
ATOM 1988 O O . LEU A 1 252 ? -3.889 -3.891 1.020 1.00 98.56 252 LEU A O 1
ATOM 1992 N N . LEU A 1 253 ? -3.466 -2.944 -0.980 1.00 98.81 253 LEU A N 1
ATOM 1993 C CA . LEU A 1 253 ? -2.012 -2.954 -0.832 1.00 98.81 253 LEU A CA 1
ATOM 1994 C C . LEU A 1 253 ? -1.585 -2.058 0.332 1.00 98.81 253 LEU A C 1
ATOM 1996 O O . LEU A 1 253 ? -0.831 -2.500 1.190 1.00 98.81 253 LEU A O 1
ATOM 2000 N N . ALA A 1 254 ? -2.087 -0.824 0.404 1.00 98.31 254 ALA A N 1
ATOM 2001 C CA . ALA A 1 254 ? -1.707 0.108 1.456 1.00 98.31 254 ALA A CA 1
ATOM 2002 C C . ALA A 1 254 ? -2.131 -0.379 2.851 1.00 98.31 254 ALA A C 1
ATOM 2004 O O . ALA A 1 254 ? -1.311 -0.341 3.770 1.00 98.31 254 ALA A O 1
ATOM 2005 N N . ALA A 1 255 ? -3.366 -0.877 3.008 1.00 97.94 255 ALA A N 1
ATOM 2006 C CA . ALA A 1 255 ? -3.874 -1.434 4.268 1.00 97.94 255 ALA A CA 1
ATOM 2007 C C . ALA A 1 255 ? -3.012 -2.601 4.785 1.00 97.94 255 ALA A C 1
ATOM 2009 O O . ALA A 1 255 ? -2.812 -2.732 5.990 1.00 97.94 255 ALA A O 1
ATOM 2010 N N . ASN A 1 256 ? -2.432 -3.384 3.869 1.00 98.69 256 ASN A N 1
ATOM 2011 C CA . ASN A 1 256 ? -1.578 -4.536 4.169 1.00 98.69 256 ASN A CA 1
ATOM 2012 C C . ASN A 1 256 ? -0.072 -4.249 4.042 1.00 98.69 256 ASN A C 1
ATOM 2014 O O . ASN A 1 256 ? 0.755 -5.164 4.061 1.00 98.69 256 ASN A O 1
ATOM 2018 N N . MET A 1 257 ? 0.301 -2.971 3.951 1.00 98.25 257 MET A N 1
ATOM 2019 C CA . MET A 1 257 ? 1.682 -2.497 4.014 1.00 98.25 257 MET A CA 1
ATOM 2020 C C . MET A 1 257 ? 1.819 -1.347 5.026 1.00 98.25 257 MET A C 1
ATOM 2022 O O . MET A 1 257 ? 2.251 -0.253 4.661 1.00 98.25 257 MET A O 1
ATOM 2026 N N . PRO A 1 258 ? 1.475 -1.538 6.313 1.00 94.69 258 PRO A N 1
ATOM 2027 C CA . PRO A 1 258 ? 1.305 -0.435 7.266 1.00 94.69 258 PRO A CA 1
ATOM 2028 C C . PRO A 1 258 ? 2.562 0.433 7.485 1.00 94.69 258 PRO A C 1
ATOM 2030 O O . PRO A 1 258 ? 2.452 1.581 7.918 1.00 94.69 258 PRO A O 1
ATOM 2033 N N . PHE A 1 259 ? 3.761 -0.062 7.153 1.00 94.44 259 PHE A N 1
ATOM 2034 C CA . PHE A 1 259 ? 5.013 0.692 7.292 1.00 94.44 259 PHE A CA 1
ATOM 2035 C C . PHE A 1 259 ? 5.237 1.778 6.225 1.00 94.44 259 PHE A C 1
ATOM 2037 O O . PHE A 1 259 ? 6.139 2.599 6.407 1.00 94.44 259 PHE A O 1
ATOM 2044 N N . ILE A 1 260 ? 4.465 1.804 5.127 1.00 94.12 260 ILE A N 1
ATOM 2045 C CA . ILE A 1 260 ? 4.730 2.712 3.993 1.00 94.12 260 ILE A CA 1
ATOM 2046 C C . ILE A 1 260 ? 4.529 4.182 4.353 1.00 94.12 260 ILE A C 1
ATOM 2048 O O . ILE A 1 260 ? 5.254 5.036 3.864 1.00 94.12 260 ILE A O 1
ATOM 2052 N N . ARG A 1 261 ? 3.590 4.508 5.245 1.00 95.00 261 ARG A N 1
ATOM 2053 C CA . ARG A 1 261 ? 3.369 5.883 5.716 1.00 95.00 261 ARG A CA 1
ATOM 2054 C C . ARG A 1 261 ? 3.155 6.913 4.593 1.00 95.00 261 ARG A C 1
ATOM 2056 O O . ARG A 1 261 ? 3.958 7.827 4.432 1.00 95.00 261 ARG A O 1
ATOM 2063 N N . ASN A 1 262 ? 2.089 6.769 3.810 1.00 97.38 262 ASN A N 1
ATOM 2064 C CA . ASN A 1 262 ? 1.794 7.575 2.616 1.00 97.38 262 ASN A CA 1
ATOM 2065 C C . ASN A 1 262 ? 2.912 7.512 1.551 1.00 97.38 262 ASN A C 1
ATOM 2067 O O . ASN A 1 262 ? 3.234 8.494 0.885 1.00 97.38 262 ASN A O 1
ATOM 2071 N N . ASN A 1 263 ? 3.537 6.342 1.410 1.00 97.25 263 ASN A N 1
ATOM 2072 C CA . ASN A 1 263 ? 4.601 6.083 0.442 1.00 97.25 263 ASN A CA 1
ATOM 2073 C C . ASN A 1 263 ? 4.242 4.899 -0.459 1.00 97.25 263 ASN A C 1
ATOM 2075 O O . ASN A 1 263 ? 4.862 3.841 -0.391 1.00 97.25 263 ASN A O 1
ATOM 2079 N N . LEU A 1 264 ? 3.195 5.065 -1.259 1.00 98.56 264 LEU A N 1
ATOM 2080 C CA . LEU A 1 264 ? 2.857 4.162 -2.349 1.00 98.56 264 LEU A CA 1
ATOM 2081 C C . LEU A 1 264 ? 2.226 4.995 -3.463 1.00 98.56 264 LEU A C 1
ATOM 2083 O O . LEU A 1 264 ? 1.315 5.776 -3.198 1.00 98.56 264 LEU A O 1
ATOM 2087 N N . SER A 1 265 ? 2.708 4.833 -4.690 1.00 98.50 265 SER A N 1
ATOM 2088 C CA . SER A 1 265 ? 2.124 5.472 -5.874 1.00 98.50 265 SER A CA 1
ATOM 2089 C C . SER A 1 265 ? 1.718 4.428 -6.914 1.00 98.50 265 SER A C 1
ATOM 2091 O O . SER A 1 265 ? 2.340 3.369 -7.024 1.00 98.50 265 SER A O 1
ATOM 2093 N N . TYR A 1 266 ? 0.702 4.728 -7.717 1.00 98.62 266 TYR A N 1
ATOM 2094 C CA . TYR A 1 266 ? 0.440 3.966 -8.934 1.00 98.62 266 TYR A CA 1
ATOM 2095 C C . TYR A 1 266 ? 1.488 4.333 -9.991 1.00 98.62 266 TYR A C 1
ATOM 2097 O O . TYR A 1 266 ? 1.725 5.515 -10.255 1.00 98.62 266 TYR A O 1
ATOM 2105 N N . PHE A 1 267 ? 2.159 3.322 -10.544 1.00 97.81 267 PHE A N 1
ATOM 2106 C CA . PHE A 1 267 ? 3.239 3.518 -11.504 1.00 97.81 267 PHE A CA 1
ATOM 2107 C C . PHE A 1 267 ? 2.696 3.576 -12.928 1.00 97.81 267 PHE A C 1
ATOM 2109 O O . PHE A 1 267 ? 2.084 2.610 -13.394 1.00 97.81 267 PHE A O 1
ATOM 2116 N N . ILE A 1 268 ? 2.955 4.675 -13.627 1.00 97.31 268 ILE A N 1
ATOM 2117 C CA . ILE A 1 268 ? 2.568 4.851 -15.026 1.00 97.31 268 ILE A CA 1
ATOM 2118 C C . ILE A 1 268 ? 3.784 4.625 -15.914 1.00 97.31 268 ILE A C 1
ATOM 2120 O O . ILE A 1 268 ? 4.812 5.275 -15.756 1.00 97.31 268 ILE A O 1
ATOM 2124 N N . THR A 1 269 ? 3.646 3.697 -16.845 1.00 93.62 269 THR A N 1
ATOM 2125 C CA . THR A 1 269 ? 4.610 3.363 -17.896 1.00 93.62 269 THR A CA 1
ATOM 2126 C C . THR A 1 269 ? 3.960 3.654 -19.246 1.00 93.62 269 THR A C 1
ATOM 2128 O O . THR A 1 269 ? 2.754 3.887 -19.319 1.00 93.62 269 THR A O 1
ATOM 2131 N N . GLU A 1 270 ? 4.715 3.535 -20.334 1.00 91.75 270 GLU A N 1
ATOM 2132 C CA . GLU A 1 270 ? 4.156 3.641 -21.692 1.00 91.75 270 GLU A CA 1
ATOM 2133 C C . GLU A 1 270 ? 2.960 2.687 -21.921 1.00 91.75 270 GLU A C 1
ATOM 2135 O O . GLU A 1 270 ? 2.038 2.995 -22.668 1.00 91.75 270 GLU A O 1
ATOM 2140 N N . ARG A 1 271 ? 2.926 1.527 -21.246 1.00 92.56 271 ARG A N 1
ATOM 2141 C CA . ARG A 1 271 ? 1.902 0.491 -21.468 1.00 92.56 271 ARG A CA 1
ATOM 2142 C C . ARG A 1 271 ? 0.554 0.725 -20.794 1.00 92.56 271 ARG A C 1
ATOM 2144 O O . ARG A 1 271 ? -0.377 -0.018 -21.106 1.00 92.56 271 ARG A O 1
ATOM 2151 N N . ASN A 1 272 ? 0.459 1.671 -19.863 1.00 96.06 272 ASN A N 1
ATOM 2152 C CA . ASN A 1 272 ? -0.788 1.985 -19.158 1.00 96.06 272 ASN A CA 1
ATOM 2153 C C . ASN A 1 272 ? -1.144 3.478 -19.178 1.00 96.06 272 ASN A C 1
ATOM 2155 O O . ASN A 1 272 ? -2.018 3.918 -18.423 1.00 96.06 272 ASN A O 1
ATOM 2159 N N . GLU A 1 273 ? -0.460 4.260 -20.016 1.00 96.06 273 GLU A N 1
ATOM 2160 C CA . GLU A 1 273 ? -0.706 5.692 -20.149 1.00 96.06 273 GLU A CA 1
ATOM 2161 C C . GLU A 1 273 ? -2.098 5.971 -20.733 1.00 96.06 273 GLU A C 1
ATOM 2163 O O . GLU A 1 273 ? -2.774 6.880 -20.257 1.00 96.06 273 GLU A O 1
ATOM 2168 N N . ASP A 1 274 ? -2.572 5.154 -21.680 1.00 97.12 274 ASP A N 1
ATOM 2169 C CA . ASP A 1 274 ? -3.904 5.295 -22.283 1.00 97.12 274 ASP A CA 1
ATOM 2170 C C . ASP A 1 274 ? -5.029 5.104 -21.250 1.00 97.12 274 ASP A C 1
ATOM 2172 O O . ASP A 1 274 ? -5.969 5.903 -21.193 1.00 97.12 274 ASP A O 1
ATOM 2176 N N . GLU A 1 275 ? -4.943 4.076 -20.397 1.00 97.75 275 GLU A N 1
ATOM 2177 C CA . GLU A 1 275 ? -5.913 3.848 -19.321 1.00 97.75 275 GLU A CA 1
ATOM 2178 C C . GLU A 1 275 ? -5.857 4.958 -18.268 1.00 97.75 275 GLU A C 1
ATOM 2180 O O . GLU A 1 275 ? -6.902 5.441 -17.826 1.00 97.75 275 GLU A O 1
ATOM 2185 N N . TYR A 1 276 ? -4.654 5.414 -17.902 1.00 97.56 276 TYR A N 1
ATOM 2186 C CA . TYR A 1 276 ? -4.504 6.565 -17.014 1.00 97.56 276 TYR A CA 1
ATOM 2187 C C . TYR A 1 276 ? -5.119 7.834 -17.618 1.00 97.56 276 TYR A C 1
ATOM 2189 O O . TYR A 1 276 ? -5.847 8.548 -16.929 1.00 97.56 276 TYR A O 1
ATOM 2197 N N . ALA A 1 277 ? -4.861 8.116 -18.896 1.00 98.00 277 ALA A N 1
ATOM 2198 C CA . ALA A 1 277 ? -5.360 9.298 -19.588 1.00 98.00 277 ALA A CA 1
ATOM 2199 C C . ALA A 1 277 ? -6.890 9.288 -19.699 1.00 98.00 277 ALA A C 1
ATOM 2201 O O . ALA A 1 277 ? -7.531 10.322 -19.499 1.00 98.00 277 ALA A O 1
ATOM 2202 N N . ARG A 1 278 ? -7.483 8.116 -19.959 1.00 98.12 278 ARG A N 1
ATOM 2203 C CA . ARG A 1 278 ? -8.938 7.922 -19.975 1.00 98.12 278 ARG A CA 1
ATOM 2204 C C . ARG A 1 278 ? -9.577 8.302 -18.636 1.00 98.12 278 ARG A C 1
ATOM 2206 O O . ARG A 1 278 ? -10.589 9.002 -18.632 1.00 98.12 278 ARG A O 1
ATOM 2213 N N . ASP A 1 279 ? -8.960 7.898 -17.526 1.00 98.38 279 ASP A N 1
ATOM 2214 C CA . ASP A 1 279 ? -9.511 8.069 -16.176 1.00 98.38 279 ASP A CA 1
ATOM 2215 C C . ASP A 1 279 ? -8.839 9.220 -15.393 1.00 98.38 279 ASP A C 1
ATOM 2217 O O . ASP A 1 279 ? -8.993 9.342 -14.175 1.00 98.38 279 ASP A O 1
ATOM 2221 N N . GLN A 1 280 ? -8.107 10.108 -16.077 1.00 97.81 280 GLN A N 1
ATOM 2222 C CA . GLN A 1 280 ? -7.247 11.127 -15.462 1.00 97.81 280 GLN A CA 1
ATOM 2223 C C . GLN A 1 280 ? -7.991 12.007 -14.449 1.00 97.81 280 GLN A C 1
ATOM 2225 O O . GLN A 1 280 ? -7.468 12.308 -13.374 1.00 97.81 280 GLN A O 1
ATOM 2230 N N . ALA A 1 281 ? -9.222 12.409 -14.771 1.00 98.25 281 ALA A N 1
ATOM 2231 C CA . ALA A 1 281 ? -10.040 13.225 -13.882 1.00 98.25 281 ALA A CA 1
ATOM 2232 C C . ALA A 1 281 ? -10.397 12.488 -12.580 1.00 98.25 281 ALA A C 1
ATOM 2234 O O . ALA A 1 281 ? -10.481 13.120 -11.529 1.00 98.25 281 ALA A O 1
ATOM 2235 N N . LEU A 1 282 ? -10.587 11.167 -12.620 1.00 98.44 282 LEU A N 1
ATOM 2236 C CA . LEU A 1 282 ? -10.850 10.368 -11.422 1.00 98.44 282 LEU A CA 1
ATOM 2237 C C . LEU A 1 282 ? -9.596 10.295 -10.549 1.00 98.44 282 LEU A C 1
ATOM 2239 O O . LEU A 1 282 ? -9.676 10.576 -9.356 1.00 98.44 282 LEU A O 1
ATOM 2243 N N . PHE A 1 283 ? -8.426 10.051 -11.150 1.00 98.25 283 PHE A N 1
ATOM 2244 C CA . PHE A 1 283 ? -7.151 10.070 -10.428 1.00 98.25 283 PHE A CA 1
ATOM 2245 C C . PHE A 1 283 ? -6.866 11.424 -9.770 1.00 98.25 283 PHE A C 1
ATOM 2247 O O . PHE A 1 283 ? -6.537 11.456 -8.586 1.00 98.25 283 PHE A O 1
ATOM 2254 N N . GLN A 1 284 ? -7.063 12.536 -10.487 1.00 96.94 284 GLN A N 1
ATOM 2255 C CA . GLN A 1 284 ? -6.873 13.895 -9.956 1.00 96.94 284 GLN A CA 1
ATOM 2256 C C . GLN A 1 284 ? -7.817 14.238 -8.794 1.00 96.94 284 GLN A C 1
ATOM 2258 O O . GLN A 1 284 ? -7.461 15.045 -7.940 1.00 96.94 284 GLN A O 1
ATOM 2263 N N . ASN A 1 285 ? -9.008 13.635 -8.759 1.00 96.25 285 ASN A N 1
ATOM 2264 C CA . ASN A 1 285 ? -9.980 13.798 -7.674 1.00 96.25 285 ASN A CA 1
ATOM 2265 C C . ASN A 1 285 ? -9.866 12.705 -6.595 1.00 96.25 285 ASN A C 1
ATOM 2267 O O . ASN A 1 285 ? -10.684 12.653 -5.676 1.00 96.25 285 ASN A O 1
ATOM 2271 N N . SER A 1 286 ? -8.868 11.829 -6.699 1.00 96.81 286 SER A N 1
ATOM 2272 C CA . SER A 1 286 ? -8.582 10.776 -5.730 1.00 96.81 286 SER A CA 1
ATOM 2273 C C . SER A 1 286 ? -7.377 11.137 -4.861 1.00 96.81 286 SER A C 1
ATOM 2275 O O . SER A 1 286 ? -6.644 12.085 -5.132 1.00 96.81 286 SER A O 1
ATOM 2277 N N . ARG A 1 287 ? -7.134 10.331 -3.825 1.00 96.12 287 ARG A N 1
ATOM 2278 C CA . ARG A 1 287 ? -5.911 10.408 -3.012 1.00 96.12 287 ARG A CA 1
ATOM 2279 C C . ARG A 1 287 ? -4.768 9.530 -3.530 1.00 96.12 287 ARG A C 1
ATOM 2281 O O . ARG A 1 287 ? -3.777 9.387 -2.821 1.00 96.12 287 ARG A O 1
ATOM 2288 N N . ILE A 1 288 ? -4.935 8.876 -4.685 1.00 98.06 288 ILE A N 1
ATOM 2289 C CA . ILE A 1 288 ? -3.959 7.929 -5.239 1.00 98.06 288 ILE A CA 1
ATOM 2290 C C . ILE A 1 288 ? -2.815 8.731 -5.861 1.00 98.06 288 ILE A C 1
ATOM 2292 O O . ILE A 1 288 ? -3.032 9.415 -6.865 1.00 98.06 288 ILE A O 1
ATOM 2296 N N . PRO A 1 289 ? -1.594 8.659 -5.313 1.00 97.31 289 PRO A N 1
ATOM 2297 C CA . PRO A 1 289 ? -0.463 9.349 -5.902 1.00 97.31 289 PRO A CA 1
ATOM 2298 C C . PRO A 1 289 ? -0.023 8.646 -7.187 1.00 97.31 289 PRO A C 1
ATOM 2300 O O . PRO A 1 289 ? -0.050 7.417 -7.275 1.00 97.31 289 PRO A O 1
ATOM 2303 N N . ILE A 1 290 ? 0.415 9.423 -8.172 1.00 97.69 290 ILE A N 1
ATOM 2304 C CA . ILE A 1 290 ? 0.850 8.931 -9.481 1.00 97.69 290 ILE A CA 1
ATOM 2305 C C . ILE A 1 290 ? 2.349 9.175 -9.618 1.00 97.69 290 ILE A C 1
ATOM 2307 O O . ILE A 1 290 ? 2.825 10.255 -9.271 1.00 97.69 290 ILE A O 1
ATOM 2311 N N . LEU A 1 291 ? 3.088 8.183 -10.115 1.00 96.19 291 LEU A N 1
ATOM 2312 C CA . LEU A 1 291 ? 4.488 8.347 -10.503 1.00 96.19 291 LEU A CA 1
ATOM 2313 C C . LEU A 1 291 ? 4.664 7.866 -11.939 1.00 96.19 291 LEU A C 1
ATOM 2315 O O . LEU A 1 291 ? 4.405 6.695 -12.219 1.00 96.19 291 LEU A O 1
ATOM 2319 N N . PHE A 1 292 ? 5.121 8.743 -12.829 1.00 95.06 292 PHE A N 1
ATOM 2320 C CA . PHE A 1 292 ? 5.445 8.346 -14.192 1.00 95.06 292 PHE A CA 1
ATOM 2321 C C . PHE A 1 292 ? 6.853 7.763 -14.260 1.00 95.06 292 PHE A C 1
ATOM 2323 O O . PHE A 1 292 ? 7.776 8.212 -13.580 1.00 95.06 292 PHE A O 1
ATOM 2330 N N . GLU A 1 293 ? 7.043 6.785 -15.136 1.00 90.81 293 GLU A N 1
ATOM 2331 C CA . GLU A 1 293 ? 8.353 6.238 -15.468 1.00 90.81 293 GLU A CA 1
ATOM 2332 C C . GLU A 1 293 ? 9.305 7.337 -15.956 1.00 90.81 293 GLU A C 1
ATOM 2334 O O . GLU A 1 293 ? 10.474 7.349 -15.579 1.00 90.81 293 GLU A O 1
ATOM 2339 N N . THR A 1 294 ? 8.797 8.329 -16.691 1.00 84.94 294 THR A N 1
ATOM 2340 C CA . THR A 1 294 ? 9.568 9.505 -17.120 1.00 84.94 294 THR A CA 1
ATOM 2341 C C . THR A 1 294 ? 10.119 10.321 -15.951 1.00 84.94 294 THR A C 1
ATOM 2343 O O . THR A 1 294 ? 11.229 10.846 -16.047 1.00 84.94 294 THR A O 1
ATOM 2346 N N . ASP A 1 295 ? 9.400 10.388 -14.828 1.00 84.81 295 ASP A N 1
ATOM 2347 C CA . ASP A 1 295 ? 9.817 11.156 -13.649 1.00 84.81 295 ASP A CA 1
ATOM 2348 C C . ASP A 1 295 ? 10.957 10.468 -12.889 1.00 84.81 295 ASP A C 1
ATOM 2350 O O . ASP A 1 295 ? 11.761 11.139 -12.239 1.00 84.81 295 ASP A O 1
ATOM 2354 N N . LEU A 1 296 ? 11.087 9.139 -13.009 1.00 78.31 296 LEU A N 1
ATOM 2355 C CA . LEU A 1 296 ? 12.223 8.396 -12.449 1.00 78.31 296 LEU A CA 1
ATOM 2356 C C . LEU A 1 296 ? 13.549 8.824 -13.086 1.00 78.31 296 LEU A C 1
ATOM 2358 O O . LEU A 1 296 ? 14.591 8.825 -12.431 1.00 78.31 296 LEU A O 1
ATOM 2362 N N . PHE A 1 297 ? 13.504 9.166 -14.373 1.00 65.81 297 PHE A N 1
ATOM 2363 C CA . PHE A 1 297 ? 14.675 9.514 -15.167 1.00 65.81 297 PHE A CA 1
ATOM 2364 C C . PHE A 1 297 ? 14.922 11.024 -15.240 1.00 65.81 297 PHE A C 1
ATOM 2366 O O . PHE A 1 297 ? 16.051 11.438 -15.494 1.00 65.81 297 PHE A O 1
ATOM 2373 N N . ALA A 1 298 ? 13.907 11.848 -14.963 1.00 58.22 298 ALA A N 1
ATOM 2374 C CA . ALA A 1 298 ? 13.984 13.307 -15.051 1.00 58.22 298 ALA A CA 1
ATOM 2375 C C . ALA A 1 298 ? 14.985 13.957 -14.069 1.00 58.22 298 ALA A C 1
ATOM 2377 O O . ALA A 1 298 ? 15.361 15.109 -14.267 1.00 58.22 298 ALA A O 1
ATOM 2378 N N . GLY A 1 299 ? 15.427 13.237 -13.029 1.00 50.66 299 GLY A N 1
ATOM 2379 C CA . GLY A 1 299 ? 16.430 13.695 -12.056 1.00 50.66 299 GLY A CA 1
ATOM 2380 C C . GLY A 1 299 ? 17.823 13.068 -12.202 1.00 50.66 299 GLY A C 1
ATOM 2381 O O . GLY A 1 299 ? 18.667 13.267 -11.328 1.00 50.66 299 GLY A O 1
ATOM 2382 N N . ILE A 1 300 ? 18.068 12.270 -13.247 1.00 57.25 300 ILE A N 1
ATOM 2383 C CA . ILE A 1 300 ? 19.365 11.623 -13.483 1.00 57.25 300 ILE A CA 1
ATOM 2384 C C . ILE A 1 300 ? 20.159 12.471 -14.480 1.00 57.25 300 ILE A C 1
ATOM 2386 O O . ILE A 1 300 ? 20.111 12.242 -15.685 1.00 57.25 300 ILE A O 1
ATOM 2390 N N . ASP A 1 301 ? 20.927 13.435 -13.967 1.00 56.97 301 ASP A N 1
ATOM 2391 C CA . ASP A 1 301 ? 21.829 14.257 -14.793 1.00 56.97 301 ASP A CA 1
ATOM 2392 C C . ASP A 1 301 ? 22.973 13.426 -15.404 1.00 56.97 301 ASP A C 1
ATOM 2394 O O . ASP A 1 301 ? 23.538 13.771 -16.443 1.00 56.97 301 ASP A O 1
ATOM 2398 N N . TYR A 1 302 ? 23.349 12.329 -14.737 1.00 68.38 302 TYR A N 1
ATOM 2399 C CA . TYR A 1 302 ? 24.447 11.456 -15.132 1.00 68.38 302 TYR A CA 1
ATOM 2400 C C . TYR A 1 302 ? 24.300 10.063 -14.512 1.00 68.38 302 TYR A C 1
ATOM 2402 O O . TYR A 1 302 ? 24.087 9.925 -13.307 1.00 68.38 302 TYR A O 1
ATOM 2410 N N . TRP A 1 303 ? 24.484 9.023 -15.326 1.00 68.69 303 TRP A N 1
ATOM 2411 C CA . TRP A 1 303 ? 24.485 7.629 -14.885 1.00 68.69 303 TRP A CA 1
ATOM 2412 C C . TRP A 1 303 ? 25.807 6.953 -15.267 1.00 68.69 303 TRP A C 1
ATOM 2414 O O . TRP A 1 303 ? 25.992 6.469 -16.384 1.00 68.69 303 TRP A O 1
ATOM 2424 N N . GLY A 1 304 ? 26.764 6.954 -14.337 1.00 76.62 304 GLY A N 1
ATOM 2425 C CA . GLY A 1 304 ? 28.093 6.383 -14.561 1.00 76.62 304 GLY A CA 1
ATOM 2426 C C . GLY A 1 304 ? 28.090 4.859 -14.458 1.00 76.62 304 GLY A C 1
ATOM 2427 O O . GLY A 1 304 ? 28.161 4.337 -13.347 1.00 76.62 304 GLY A O 1
ATOM 2428 N N . LEU A 1 305 ? 28.037 4.163 -15.598 1.00 77.88 305 LEU A N 1
ATOM 2429 C CA . LEU A 1 305 ? 28.012 2.695 -15.666 1.00 77.88 305 LEU A CA 1
ATOM 2430 C C . LEU A 1 305 ? 29.394 2.040 -15.484 1.00 77.88 305 LEU A C 1
AT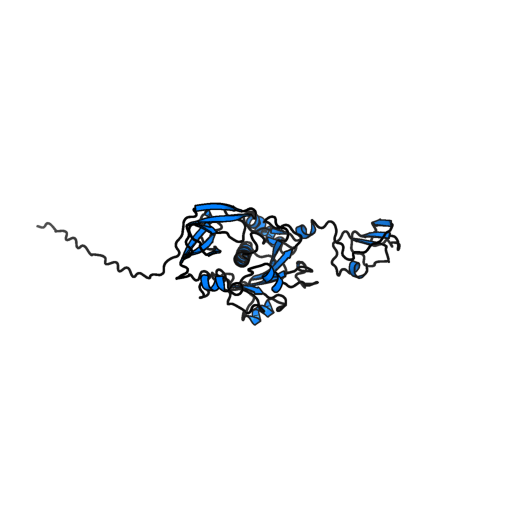OM 2432 O O . LEU A 1 305 ? 29.560 1.219 -14.586 1.00 77.88 305 LEU A O 1
ATOM 2436 N N . ASN A 1 306 ? 30.389 2.434 -16.287 1.00 74.19 306 ASN A N 1
ATOM 2437 C CA . ASN A 1 306 ? 31.777 1.966 -16.188 1.00 74.19 306 ASN A CA 1
ATOM 2438 C C . ASN A 1 306 ? 32.678 3.089 -15.685 1.00 74.19 306 ASN A C 1
ATOM 2440 O O . ASN A 1 306 ? 33.327 3.800 -16.451 1.00 74.19 306 ASN A O 1
ATOM 2444 N N . GLN A 1 307 ? 32.678 3.282 -14.370 1.00 78.31 307 GLN A N 1
ATOM 2445 C CA . GLN A 1 307 ? 33.428 4.365 -13.744 1.00 78.31 307 GLN A CA 1
ATOM 2446 C C . GLN A 1 307 ? 34.929 4.054 -13.753 1.00 78.31 307 GLN A C 1
ATOM 2448 O O . GLN A 1 307 ? 35.399 3.146 -13.069 1.00 78.31 307 GLN A O 1
ATOM 2453 N N . ALA A 1 308 ? 35.676 4.831 -14.529 1.00 80.88 308 ALA A N 1
ATOM 2454 C CA . ALA A 1 308 ? 37.130 4.822 -14.590 1.00 80.88 308 ALA A CA 1
ATOM 2455 C C . ALA A 1 308 ? 37.641 6.251 -14.825 1.00 80.88 308 ALA A C 1
ATOM 2457 O O . ALA A 1 308 ? 36.883 7.138 -15.220 1.00 80.88 308 ALA A O 1
ATOM 2458 N N . GLU A 1 309 ? 38.931 6.478 -14.592 1.00 83.44 309 GLU A N 1
ATOM 2459 C CA . GLU A 1 309 ? 39.565 7.775 -14.833 1.00 83.44 309 GLU A CA 1
ATOM 2460 C C . GLU A 1 309 ? 40.287 7.782 -16.184 1.00 83.44 309 GLU A C 1
ATOM 2462 O O . GLU A 1 309 ? 41.088 6.897 -16.493 1.00 83.44 309 GLU A O 1
ATOM 2467 N N . GLY A 1 310 ? 40.021 8.811 -16.986 1.00 84.12 310 GLY A N 1
ATOM 2468 C CA . GLY A 1 310 ? 40.627 9.019 -18.296 1.00 84.12 310 GLY A CA 1
ATOM 2469 C C . GLY A 1 310 ? 40.684 10.503 -18.644 1.00 84.12 310 GLY A C 1
ATOM 2470 O O . GLY A 1 310 ? 40.019 11.330 -18.024 1.00 84.12 310 GLY A O 1
ATOM 2471 N N . TYR A 1 311 ? 41.502 10.856 -19.633 1.00 91.06 311 TYR A N 1
ATOM 2472 C CA . TYR A 1 311 ? 41.580 12.216 -20.162 1.00 91.06 311 TYR A CA 1
ATOM 2473 C C . TYR A 1 311 ? 41.706 12.178 -21.684 1.00 91.06 311 TYR A C 1
ATOM 2475 O O . TYR A 1 311 ? 42.270 11.241 -22.254 1.00 91.06 311 TYR A O 1
ATOM 2483 N N . GLY A 1 312 ? 41.190 13.209 -22.345 1.00 93.56 312 GLY A N 1
ATOM 2484 C CA . GLY A 1 312 ? 41.119 13.251 -23.797 1.00 93.56 312 GLY A CA 1
ATOM 2485 C C . GLY A 1 312 ? 40.470 14.520 -24.337 1.00 93.56 312 GLY A C 1
ATOM 2486 O O . GLY A 1 312 ? 40.122 15.420 -23.573 1.00 93.56 312 GLY A O 1
ATOM 2487 N N . TYR A 1 313 ? 40.322 14.592 -25.657 1.00 94.62 313 TYR A N 1
ATOM 2488 C CA . TYR A 1 313 ? 39.619 15.673 -26.345 1.00 94.62 313 TYR A CA 1
ATOM 2489 C C . TYR A 1 313 ? 38.124 15.377 -26.391 1.00 94.62 313 TYR A C 1
ATOM 2491 O O . TYR A 1 313 ? 37.722 14.324 -26.873 1.00 94.62 313 TYR A O 1
ATOM 2499 N N . PHE A 1 314 ? 37.299 16.286 -25.879 1.00 94.62 314 PHE A N 1
ATOM 2500 C CA . PHE A 1 314 ? 35.854 16.091 -25.878 1.00 94.62 314 PHE A CA 1
ATOM 2501 C C . PHE A 1 314 ? 35.251 16.409 -27.250 1.00 94.62 314 PHE A C 1
ATOM 2503 O O . PHE A 1 314 ? 35.363 17.545 -27.712 1.00 94.62 314 PHE A O 1
ATOM 2510 N N . HIS A 1 315 ? 34.593 15.429 -27.872 1.00 92.88 315 HIS A N 1
ATOM 2511 C CA . HIS A 1 315 ? 33.920 15.571 -29.163 1.00 92.88 315 HIS A CA 1
ATOM 2512 C C . HIS A 1 315 ? 32.490 15.020 -29.096 1.00 92.88 315 HIS A C 1
ATOM 2514 O O . HIS A 1 315 ? 32.272 13.876 -28.703 1.00 92.88 315 HIS A O 1
ATOM 2520 N N . GLN A 1 316 ? 31.515 15.810 -29.539 1.00 92.88 316 GLN A N 1
ATOM 2521 C CA . GLN A 1 316 ? 30.219 15.273 -29.950 1.00 92.88 316 GLN A CA 1
ATOM 2522 C C . GLN A 1 316 ? 30.365 14.718 -31.368 1.00 92.88 316 GLN A C 1
ATOM 2524 O O . GLN A 1 316 ? 30.915 15.405 -32.228 1.00 92.88 316 GLN A O 1
ATOM 2529 N N . ILE A 1 317 ? 29.917 13.485 -31.592 1.00 89.06 317 ILE A N 1
ATOM 2530 C CA . ILE A 1 317 ? 30.217 12.737 -32.815 1.00 89.06 317 ILE A CA 1
ATOM 2531 C C . ILE A 1 317 ? 28.966 12.019 -33.347 1.00 89.06 317 ILE A C 1
ATOM 2533 O O . ILE A 1 317 ? 28.128 11.540 -32.578 1.00 89.06 317 ILE A O 1
ATOM 2537 N N . SER A 1 318 ? 28.827 11.971 -34.670 1.00 87.88 318 SER A N 1
ATOM 2538 C CA . SER A 1 318 ? 27.776 11.221 -35.372 1.00 87.88 318 SER A CA 1
ATOM 2539 C C . SER A 1 318 ? 28.128 9.733 -35.522 1.00 87.88 318 SER A C 1
ATOM 2541 O O . SER A 1 318 ? 29.255 9.317 -35.254 1.00 87.88 318 SER A O 1
ATOM 2543 N N . LEU A 1 319 ? 27.168 8.902 -35.948 1.00 83.19 319 LEU A N 1
ATOM 2544 C CA . LEU A 1 319 ? 27.392 7.458 -36.120 1.00 83.19 319 LEU A CA 1
ATOM 2545 C C . LEU A 1 319 ? 28.349 7.131 -37.280 1.00 83.19 319 LEU A C 1
ATOM 2547 O O . LEU A 1 319 ? 28.904 6.033 -37.331 1.00 83.19 319 LEU A O 1
ATOM 2551 N N . GLU A 1 320 ? 28.527 8.066 -38.212 1.00 83.44 320 GLU A N 1
ATOM 2552 C CA . GLU A 1 320 ? 29.360 7.935 -39.408 1.00 83.44 320 GLU A CA 1
ATOM 2553 C C . GLU A 1 320 ? 30.823 8.348 -39.181 1.00 83.44 320 GLU A C 1
ATOM 2555 O O . GLU A 1 320 ? 31.690 8.066 -40.013 1.00 83.44 320 GLU A O 1
ATOM 2560 N N . GLU A 1 321 ? 31.113 9.019 -38.071 1.00 84.69 321 GLU A N 1
ATOM 2561 C CA . GLU A 1 321 ? 32.441 9.524 -37.744 1.00 84.69 321 GLU A CA 1
ATOM 2562 C C . GLU A 1 321 ? 33.232 8.526 -36.883 1.00 84.69 321 GLU A C 1
ATOM 2564 O O . GLU A 1 321 ? 32.692 7.800 -36.050 1.00 84.69 321 GLU A O 1
ATOM 2569 N N . ILE A 1 322 ? 34.553 8.478 -37.089 1.00 87.44 322 ILE A N 1
ATOM 2570 C CA . ILE A 1 322 ? 35.442 7.536 -36.398 1.00 87.44 322 ILE A CA 1
ATOM 2571 C C . ILE A 1 322 ? 36.275 8.304 -35.366 1.00 87.44 322 ILE A C 1
ATOM 2573 O O . ILE A 1 322 ? 37.168 9.058 -35.765 1.00 87.44 322 ILE A O 1
ATOM 2577 N N . PRO A 1 323 ? 36.040 8.110 -34.057 1.00 90.31 323 PRO A N 1
ATOM 2578 C CA . PRO A 1 323 ? 36.802 8.799 -33.025 1.00 90.31 323 PRO A CA 1
ATOM 2579 C C . PRO A 1 323 ? 38.216 8.240 -32.863 1.00 90.31 323 PRO A C 1
ATOM 2581 O O . PRO A 1 323 ? 38.498 7.069 -33.141 1.00 90.31 323 PRO A O 1
ATOM 2584 N N . GLY A 1 324 ? 39.119 9.086 -32.375 1.00 89.06 324 GLY A N 1
ATOM 2585 C CA . GLY A 1 324 ? 40.481 8.714 -32.025 1.00 89.06 324 GLY A CA 1
ATOM 2586 C C . GLY A 1 324 ? 40.605 8.128 -30.616 1.00 89.06 324 GLY A C 1
ATOM 2587 O O . GLY A 1 324 ? 39.813 8.394 -29.718 1.00 89.06 324 GLY A O 1
ATOM 2588 N N . ALA A 1 325 ? 41.699 7.402 -30.369 1.00 90.12 325 ALA A N 1
ATOM 2589 C CA . ALA A 1 325 ? 41.982 6.779 -29.067 1.00 90.12 325 ALA A CA 1
ATOM 2590 C C . ALA A 1 325 ? 42.193 7.758 -27.896 1.00 90.12 325 ALA A C 1
ATOM 2592 O O . ALA A 1 325 ? 42.300 7.323 -26.753 1.00 90.12 325 ALA A O 1
ATOM 2593 N N . ARG A 1 326 ? 42.294 9.060 -28.178 1.00 92.88 326 ARG A N 1
ATOM 2594 C CA . ARG A 1 326 ? 42.417 10.134 -27.182 1.00 92.88 326 ARG A CA 1
ATOM 2595 C C . ARG A 1 326 ? 41.148 10.972 -27.070 1.00 92.88 326 ARG A C 1
ATOM 2597 O O . ARG A 1 326 ? 41.193 12.000 -26.407 1.00 92.88 326 ARG A O 1
ATOM 2604 N N . ASP A 1 327 ? 40.059 10.571 -27.709 1.00 93.75 327 ASP A N 1
ATOM 2605 C CA . ASP A 1 327 ? 38.818 11.335 -27.673 1.00 93.75 327 ASP A CA 1
ATOM 2606 C C . ASP A 1 327 ? 37.936 10.862 -26.519 1.00 93.75 327 ASP A C 1
ATOM 2608 O O . ASP A 1 327 ? 37.917 9.682 -26.178 1.00 93.75 327 ASP A O 1
ATOM 2612 N N . ILE A 1 328 ? 37.203 11.787 -25.915 1.00 93.50 328 ILE A N 1
ATOM 2613 C CA . ILE A 1 328 ? 36.064 11.511 -25.048 1.00 93.50 328 ILE A CA 1
ATOM 2614 C C . ILE A 1 328 ? 34.835 11.858 -25.879 1.00 93.50 328 ILE A C 1
ATOM 2616 O O . ILE A 1 328 ? 34.645 13.018 -26.241 1.00 93.50 328 ILE A O 1
ATOM 2620 N N . VAL A 1 329 ? 34.032 10.859 -26.226 1.00 93.00 329 VAL A N 1
ATOM 2621 C CA . VAL A 1 329 ? 32.961 11.019 -27.217 1.00 93.00 329 VAL A CA 1
ATOM 2622 C C . VAL A 1 329 ? 31.589 11.143 -26.572 1.00 93.00 329 VAL A C 1
ATOM 2624 O O . VAL A 1 329 ? 31.294 10.412 -25.631 1.00 93.00 329 VAL A O 1
ATOM 2627 N N . LEU A 1 330 ? 30.745 12.029 -27.103 1.00 91.69 330 LEU A N 1
ATOM 2628 C CA . LEU A 1 330 ? 29.307 12.080 -26.828 1.00 91.69 330 LEU A CA 1
ATOM 2629 C C . LEU A 1 330 ? 28.532 11.636 -28.072 1.00 91.69 330 LEU A C 1
ATOM 2631 O O . LEU A 1 330 ? 28.592 12.309 -29.102 1.00 91.69 330 LEU A O 1
ATOM 2635 N N . TYR A 1 331 ? 27.779 10.543 -27.953 1.00 88.69 331 TYR A N 1
ATOM 2636 C CA . TYR A 1 331 ? 26.822 10.110 -28.972 1.00 88.69 331 TYR A CA 1
ATOM 2637 C C . TYR A 1 331 ? 25.390 10.472 -28.573 1.00 88.69 331 TYR A C 1
ATOM 2639 O O . TYR A 1 331 ? 24.948 10.170 -27.463 1.00 88.69 331 TYR A O 1
ATOM 2647 N N . GLU A 1 332 ? 24.628 11.055 -29.498 1.00 84.94 332 GLU A N 1
ATOM 2648 C CA . GLU A 1 332 ? 23.206 11.354 -29.264 1.00 84.94 332 GLU A CA 1
ATOM 2649 C C . GLU A 1 332 ? 22.271 10.157 -29.510 1.00 84.94 332 GLU A C 1
ATOM 2651 O O . GLU A 1 332 ? 21.088 10.189 -29.187 1.00 84.94 332 GLU A O 1
ATOM 2656 N N . THR A 1 333 ? 22.804 9.086 -30.096 1.00 79.62 333 THR A N 1
ATOM 2657 C CA . THR A 1 333 ? 22.104 7.830 -30.386 1.00 79.62 333 THR A CA 1
ATOM 2658 C C . THR A 1 333 ? 23.038 6.649 -30.130 1.00 79.62 333 THR A C 1
ATOM 2660 O O . THR A 1 333 ? 24.232 6.827 -29.908 1.00 79.62 333 THR A O 1
ATOM 2663 N N . LEU A 1 334 ? 22.511 5.425 -30.122 1.00 76.94 334 LEU A N 1
ATOM 2664 C CA . LEU A 1 334 ? 23.289 4.225 -29.812 1.00 76.94 334 LEU A CA 1
ATOM 2665 C C . LEU A 1 334 ? 24.224 3.810 -30.967 1.00 76.94 334 LEU A C 1
ATOM 2667 O O . LEU A 1 334 ? 23.727 3.404 -32.020 1.00 76.94 334 LEU A O 1
ATOM 2671 N N . PRO A 1 335 ? 25.563 3.826 -30.794 1.00 79.00 335 PRO A N 1
ATOM 2672 C CA . PRO A 1 335 ? 26.484 3.419 -31.849 1.00 79.00 335 PRO A CA 1
ATOM 2673 C C . PRO A 1 335 ? 26.597 1.899 -31.955 1.00 79.00 335 PRO A C 1
ATOM 2675 O O . PRO A 1 335 ? 26.830 1.215 -30.965 1.00 79.00 335 PRO A O 1
ATOM 2678 N N . ASN A 1 336 ? 26.525 1.347 -33.167 1.00 75.62 336 ASN A N 1
ATOM 2679 C CA . ASN A 1 336 ? 26.664 -0.102 -33.397 1.00 75.62 336 ASN A CA 1
ATOM 2680 C C . ASN A 1 336 ? 28.102 -0.621 -33.189 1.00 75.62 336 ASN A C 1
ATOM 2682 O O . ASN A 1 336 ? 28.325 -1.801 -32.903 1.00 75.62 336 ASN A O 1
ATOM 2686 N N . SER A 1 337 ? 29.099 0.254 -33.330 1.00 74.88 337 SER A N 1
ATOM 2687 C CA . SER A 1 337 ? 30.518 -0.063 -33.163 1.00 74.88 337 SER A CA 1
ATOM 2688 C C . SER A 1 337 ? 31.207 0.974 -32.291 1.00 74.88 337 SER A C 1
ATOM 2690 O O . SER A 1 337 ? 30.941 2.162 -32.428 1.00 74.88 337 SER A O 1
ATOM 2692 N N . LEU A 1 338 ? 32.131 0.519 -31.445 1.00 75.62 338 LEU A N 1
ATOM 2693 C CA . LEU A 1 338 ? 32.888 1.374 -30.536 1.00 75.62 338 LEU A CA 1
ATOM 2694 C C . LEU A 1 338 ? 34.383 1.147 -30.738 1.00 75.62 338 LEU A C 1
ATOM 2696 O O . LEU A 1 338 ? 34.923 0.137 -30.277 1.00 75.62 338 LEU A O 1
ATOM 2700 N N . PRO A 1 339 ? 35.055 2.050 -31.466 1.00 81.38 339 PRO A N 1
ATOM 2701 C CA . PRO A 1 339 ? 36.506 2.122 -31.478 1.00 81.38 339 PRO A CA 1
ATOM 2702 C C . PRO A 1 339 ? 37.043 2.443 -30.080 1.00 81.38 339 PRO A C 1
ATOM 2704 O O . PRO A 1 339 ? 36.329 2.964 -29.225 1.00 81.38 339 PRO A O 1
ATOM 2707 N N . ARG A 1 340 ? 38.326 2.157 -29.845 1.00 85.69 340 ARG A N 1
ATOM 2708 C CA . ARG A 1 340 ? 38.980 2.528 -28.587 1.00 85.69 340 ARG A CA 1
ATOM 2709 C C . ARG A 1 340 ? 39.002 4.050 -28.462 1.00 85.69 340 ARG A C 1
ATOM 2711 O O . ARG A 1 340 ? 39.497 4.711 -29.368 1.00 85.69 340 ARG A O 1
ATOM 2718 N N . VAL A 1 341 ? 38.535 4.561 -27.330 1.00 90.06 341 VAL A N 1
ATOM 2719 C CA . VAL A 1 341 ? 38.459 5.989 -26.994 1.00 90.06 341 VAL A CA 1
ATOM 2720 C C . VAL A 1 341 ? 38.899 6.209 -25.543 1.00 90.06 341 VAL A C 1
ATOM 2722 O O . VAL A 1 341 ? 39.061 5.250 -24.789 1.00 90.06 341 VAL A O 1
ATOM 2725 N N . GLY A 1 342 ? 39.136 7.462 -25.162 1.00 88.19 342 GLY A N 1
ATOM 2726 C CA . GLY A 1 342 ? 39.486 7.870 -23.799 1.00 88.19 342 GLY A CA 1
ATOM 2727 C C . GLY A 1 342 ? 38.288 7.972 -22.845 1.00 88.19 342 GLY A C 1
ATOM 2728 O O . GLY A 1 342 ? 38.493 8.002 -21.636 1.00 88.19 342 GLY A O 1
ATOM 2729 N N . GLY A 1 343 ? 37.059 8.010 -23.372 1.00 90.31 343 GLY A N 1
ATOM 2730 C CA . GLY A 1 343 ? 35.809 7.958 -22.608 1.00 90.31 343 GLY A CA 1
ATOM 2731 C C . GLY A 1 343 ? 34.583 7.990 -23.524 1.00 90.31 343 GLY A C 1
ATOM 2732 O O . GLY A 1 343 ? 34.675 8.471 -24.654 1.00 90.31 343 GLY A O 1
ATOM 2733 N N . ILE A 1 344 ? 33.446 7.470 -23.056 1.00 89.19 344 ILE A N 1
ATOM 2734 C CA . ILE A 1 344 ? 32.184 7.431 -23.812 1.00 89.19 344 ILE A CA 1
ATOM 2735 C C . ILE A 1 344 ? 31.063 8.009 -22.952 1.00 89.19 344 ILE A C 1
ATOM 2737 O O . ILE A 1 344 ? 30.896 7.624 -21.798 1.00 89.19 344 ILE A O 1
ATOM 2741 N N . MET A 1 345 ? 30.278 8.899 -23.547 1.00 89.06 345 MET A N 1
ATOM 2742 C CA . MET A 1 345 ? 29.013 9.409 -23.037 1.00 89.06 345 MET A CA 1
ATOM 2743 C C . MET A 1 345 ? 27.933 9.210 -24.102 1.00 89.06 345 MET A C 1
ATOM 2745 O O . MET A 1 345 ? 28.194 9.322 -25.302 1.00 89.06 345 MET A O 1
ATOM 2749 N N . THR A 1 346 ? 26.708 8.933 -23.671 1.00 84.31 346 THR A N 1
ATOM 2750 C CA . THR A 1 346 ? 25.539 8.862 -24.553 1.00 84.31 346 THR A CA 1
ATOM 2751 C C . THR A 1 346 ? 24.422 9.722 -23.978 1.00 84.31 346 THR A C 1
ATOM 2753 O O . THR A 1 346 ? 24.215 9.710 -22.766 1.00 84.31 346 THR A O 1
ATOM 2756 N N . SER A 1 347 ? 23.690 10.457 -24.820 1.00 78.25 347 SER A N 1
ATOM 2757 C CA . SER A 1 347 ? 22.492 11.188 -24.363 1.00 78.25 347 SER A CA 1
ATOM 2758 C C . SER A 1 347 ? 21.287 10.264 -24.162 1.00 78.25 347 SER A C 1
ATOM 2760 O O . SER A 1 347 ? 20.363 10.595 -23.424 1.00 78.25 347 SER 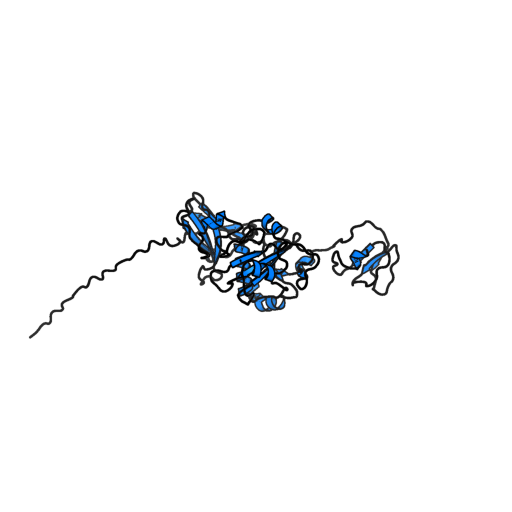A O 1
ATOM 2762 N N . VAL A 1 348 ? 21.302 9.088 -24.798 1.00 74.06 348 VAL A N 1
ATOM 2763 C CA . VAL A 1 348 ? 20.327 8.020 -24.565 1.00 74.06 348 VAL A CA 1
ATOM 2764 C C . VAL A 1 348 ? 20.729 7.253 -23.313 1.00 74.06 348 VAL A C 1
ATOM 2766 O O . VAL A 1 348 ? 21.886 6.837 -23.187 1.00 74.06 348 VAL A O 1
ATOM 2769 N N . LEU A 1 349 ? 19.765 7.016 -22.421 1.00 67.50 349 LEU A N 1
ATOM 2770 C CA . LEU A 1 349 ? 19.956 6.186 -21.234 1.00 67.50 349 LEU A CA 1
ATOM 2771 C C . LEU A 1 349 ? 20.510 4.815 -21.616 1.00 67.50 349 LEU A C 1
ATOM 2773 O O . LEU A 1 349 ? 20.054 4.172 -22.562 1.00 67.50 349 LEU A O 1
ATOM 2777 N N . GLN A 1 350 ? 21.518 4.381 -20.871 1.00 65.75 350 GLN A N 1
ATOM 2778 C CA . GLN A 1 350 ? 22.147 3.080 -21.034 1.00 65.75 350 GLN A CA 1
ATOM 2779 C C . GLN A 1 350 ? 21.883 2.236 -19.801 1.00 65.75 350 GLN A C 1
ATOM 2781 O O . GLN A 1 350 ? 21.871 2.731 -18.675 1.00 65.75 350 GLN A O 1
ATOM 2786 N N . THR A 1 351 ? 21.722 0.939 -20.018 1.00 61.75 351 THR A N 1
ATOM 2787 C CA . THR A 1 351 ? 21.677 -0.042 -18.938 1.00 61.75 351 THR A CA 1
ATOM 2788 C C . THR A 1 351 ? 23.079 -0.617 -18.702 1.00 61.75 351 THR A C 1
ATOM 2790 O O . THR A 1 351 ? 23.903 -0.613 -19.622 1.00 61.75 351 THR A O 1
ATOM 2793 N N . PRO A 1 352 ? 23.374 -1.180 -17.513 1.00 63.47 352 PRO A N 1
ATOM 2794 C CA . PRO A 1 352 ? 24.651 -1.854 -17.242 1.00 63.47 352 PRO A CA 1
ATOM 2795 C C . PRO A 1 352 ? 25.025 -2.970 -18.231 1.00 63.47 352 PRO A C 1
ATOM 2797 O O . PRO A 1 352 ? 26.195 -3.333 -18.332 1.00 63.47 352 PRO A O 1
ATOM 2800 N N . LEU A 1 353 ? 24.053 -3.510 -18.972 1.00 58.12 353 LEU A N 1
ATOM 2801 C CA . LEU A 1 353 ? 24.254 -4.564 -19.968 1.00 58.12 353 LEU A CA 1
ATOM 2802 C C . LEU A 1 353 ? 24.194 -4.071 -21.415 1.00 58.12 353 LEU A C 1
ATOM 2804 O O . LEU A 1 353 ? 24.230 -4.894 -22.332 1.00 58.12 353 LEU A O 1
ATOM 2808 N N . SER A 1 354 ? 24.094 -2.761 -21.655 1.00 70.19 354 SER A N 1
ATOM 2809 C CA . SER A 1 354 ? 24.132 -2.259 -23.024 1.00 70.19 354 SER A CA 1
ATOM 2810 C C . SER A 1 354 ? 25.442 -2.682 -23.690 1.00 70.19 354 SER A C 1
ATOM 2812 O O . SER A 1 354 ? 26.491 -2.749 -23.045 1.00 70.19 354 SER A O 1
ATOM 2814 N N . HIS A 1 355 ? 25.418 -2.989 -24.990 1.00 67.19 355 HIS A N 1
ATOM 2815 C CA . HIS A 1 355 ? 26.643 -3.397 -25.691 1.00 67.19 355 HIS A CA 1
ATOM 2816 C C . HIS A 1 355 ? 27.699 -2.286 -25.673 1.00 67.19 355 HIS A C 1
ATOM 2818 O O . HIS A 1 355 ? 28.885 -2.580 -25.812 1.00 67.19 355 HIS A O 1
ATOM 2824 N N . VAL A 1 356 ? 27.263 -1.032 -25.501 1.00 70.94 356 VAL A N 1
ATOM 2825 C CA . VAL A 1 356 ? 28.132 0.117 -25.268 1.00 70.94 356 VAL A CA 1
ATOM 2826 C C . VAL A 1 356 ? 28.849 -0.030 -23.937 1.00 70.94 356 VAL A C 1
ATOM 2828 O O . VAL A 1 356 ? 30.076 0.002 -23.912 1.00 70.94 356 VAL A O 1
ATOM 2831 N N . ASN A 1 357 ? 28.106 -0.283 -22.860 1.00 74.25 357 ASN A N 1
ATOM 2832 C CA . ASN A 1 357 ? 28.690 -0.486 -21.545 1.00 74.25 357 ASN A CA 1
ATOM 2833 C C . ASN A 1 357 ? 29.551 -1.752 -21.472 1.00 74.25 357 ASN A C 1
ATOM 2835 O O . ASN A 1 357 ? 30.628 -1.744 -20.912 1.00 74.25 357 ASN A O 1
ATOM 2839 N N . LEU A 1 358 ? 29.148 -2.861 -22.081 1.00 68.25 358 LEU A N 1
ATOM 2840 C CA . LEU A 1 358 ? 29.956 -4.086 -22.034 1.00 68.25 358 LEU A CA 1
ATOM 2841 C C . LEU A 1 358 ? 31.282 -3.979 -22.810 1.00 68.25 358 LEU A C 1
ATOM 2843 O O . LEU A 1 358 ? 32.154 -4.832 -22.644 1.00 68.25 358 LEU A O 1
ATOM 2847 N N . ARG A 1 359 ? 31.425 -2.978 -23.689 1.00 68.56 359 ARG A N 1
ATOM 2848 C CA . ARG A 1 359 ? 32.626 -2.752 -24.509 1.00 68.56 359 ARG A CA 1
ATOM 2849 C C . ARG A 1 359 ? 33.502 -1.589 -24.043 1.00 68.56 359 ARG A C 1
ATOM 2851 O O . ARG A 1 359 ? 34.663 -1.562 -24.452 1.00 68.56 359 ARG A O 1
ATOM 2858 N N . ALA A 1 360 ? 32.941 -0.638 -23.298 1.00 66.75 360 ALA A N 1
ATOM 2859 C CA . ALA A 1 360 ? 33.642 0.513 -22.728 1.00 66.75 360 ALA A CA 1
ATOM 2860 C C . ALA A 1 360 ? 34.547 0.074 -21.575 1.00 66.75 360 ALA A C 1
ATOM 2862 O O . ALA A 1 360 ? 35.711 0.532 -21.539 1.00 66.75 360 ALA A O 1
#

Foldseek 3Di:
DDDDDDDDDDDDDPPPPPDDPPPDFDWFDFPDWDADLQQKIKTKTFFDQQKKKWKFFDLDLPDDRQGTFEIGGTHHGMDIDIGLAHDDPPSGIIMTMDGPVDADQNLPLPDGQNVQVVVPFQHHSNANADGDDLQFWTQFQADVVSLQQLWDAACADPLPRLRHRWTKWKKKWAQLVDSNIHITTGSCVNDVDPVRSCVVRVNDDCDPRMWIWMKTKQQQDQFSSRDGIAIEIAGPSRADDAPVSVVSVVSSRSSRHNPCRNGYAYEHEPRHVVNCVVCVVVVVSDRHHYDYSVNSCPPPPDDDLPDDDFAADEDEDELPDDDDLRYAYEYADDHPDDDHHRHYHYPDDDRNPPPVNVVD

pLDDT: mean 89.01, std 15.7, range [33.44, 98.81]

Secondary structure (DSSP, 8-state):
--PPP--------------------EEE-EEEEEE-TTS-EEEEEEE-TTEEEEEEE-SSTTS---EEEEEEE--SEEEEE--SSPPPPGGGEEEEEEETTS---SS-SSS-HHHHHHHTTT--TT--PPP--TTTEES---SHHHHHHH-EE-S--TT-GGGTT-EEEEEEEESTTSSS-EEEEE-TTT-SSHHHHHHHTT----STT-EEEEEEEEEEEE-TTS-EEEEEEEEGGG----HHHHHHHHHHHHHT-GGGSS--EEEE-GGGHHHHHHTHHHHHTSS--EEEHHHHHTT-S---SS------EEEEE-TT----TTEEEEESS--S-----SEEEESS---TTSHHHHH-

Mean predicted aligned error: 10.87 Å

Radius of gyration: 28.01 Å; Cα contacts (8 Å, |Δi|>4): 707; chains: 1; bounding box: 127×41×68 Å